Protein AF-A0A958AI02-F1 (afdb_monomer_lite)

Structure (mmCIF, N/CA/C/O backbone):
data_AF-A0A958AI02-F1
#
_entry.id   AF-A0A958AI02-F1
#
loop_
_atom_site.group_PDB
_atom_site.id
_atom_site.type_symbol
_atom_site.label_atom_id
_atom_site.label_alt_id
_atom_site.label_comp_id
_atom_site.label_asym_id
_atom_site.label_entity_id
_atom_site.label_seq_id
_atom_site.pdbx_PDB_ins_code
_atom_site.Cartn_x
_atom_site.Cartn_y
_atom_site.Cartn_z
_atom_site.occupancy
_atom_site.B_iso_or_equiv
_atom_site.auth_seq_id
_atom_site.auth_comp_id
_atom_site.auth_asym_id
_atom_site.auth_atom_id
_atom_site.pdbx_PDB_model_num
ATOM 1 N N . ASP A 1 1 ? -0.762 -1.402 -38.891 1.00 52.38 1 ASP A N 1
ATOM 2 C CA . ASP A 1 1 ? -0.992 0.028 -39.185 1.00 52.38 1 ASP A CA 1
ATOM 3 C C . ASP A 1 1 ? -0.009 0.889 -38.413 1.00 52.38 1 ASP A C 1
ATOM 5 O O . ASP A 1 1 ? 0.068 0.770 -37.198 1.00 52.38 1 ASP A O 1
ATOM 9 N N . ARG A 1 2 ? 0.838 1.659 -39.109 1.00 83.00 2 ARG A N 1
ATOM 10 C CA . ARG A 1 2 ? 1.845 2.530 -38.473 1.00 83.00 2 ARG A CA 1
ATOM 11 C C . ARG A 1 2 ? 1.239 3.921 -38.272 1.00 83.00 2 ARG A C 1
ATOM 13 O O . ARG A 1 2 ? 0.505 4.391 -39.136 1.00 83.00 2 ARG A O 1
ATOM 20 N N . LEU A 1 3 ? 1.550 4.551 -37.141 1.00 92.81 3 LEU A N 1
ATOM 21 C CA . LEU A 1 3 ? 1.139 5.922 -36.827 1.00 92.81 3 LEU A CA 1
ATOM 22 C C . LEU A 1 3 ? 1.652 6.920 -37.892 1.00 92.81 3 LEU A C 1
ATOM 24 O O . LEU A 1 3 ? 2.698 6.660 -38.497 1.00 92.81 3 LEU A O 1
ATOM 28 N N . PRO A 1 4 ? 0.962 8.059 -38.113 1.00 96.38 4 PRO A N 1
ATOM 29 C CA . PRO A 1 4 ? 1.444 9.129 -38.988 1.00 96.38 4 PRO A CA 1
ATOM 30 C C . PRO A 1 4 ? 2.848 9.617 -38.601 1.00 96.38 4 PRO A C 1
ATOM 32 O O . PRO A 1 4 ? 3.177 9.716 -37.418 1.00 96.38 4 PRO A O 1
ATOM 35 N N . ALA A 1 5 ? 3.682 9.936 -39.594 1.00 94.81 5 ALA A N 1
ATOM 36 C CA . ALA A 1 5 ? 5.078 10.317 -39.364 1.00 94.81 5 ALA A CA 1
ATOM 37 C C . ALA A 1 5 ? 5.225 11.610 -38.541 1.00 94.81 5 ALA A C 1
ATOM 39 O O . ALA A 1 5 ? 6.133 11.720 -37.720 1.00 94.81 5 ALA A O 1
ATOM 40 N N . ASP A 1 6 ? 4.317 12.570 -38.721 1.00 96.62 6 ASP A N 1
ATOM 41 C CA . ASP A 1 6 ? 4.270 13.809 -37.944 1.00 96.62 6 ASP A CA 1
ATOM 42 C C . ASP A 1 6 ? 3.909 13.551 -36.473 1.00 96.62 6 ASP A C 1
ATOM 44 O O . ASP A 1 6 ? 4.479 14.175 -35.577 1.00 96.62 6 ASP A O 1
ATOM 48 N N . LEU A 1 7 ? 3.010 12.596 -36.208 1.00 96.50 7 LEU A N 1
ATOM 49 C CA . LEU A 1 7 ? 2.680 12.180 -34.848 1.00 96.50 7 LEU A CA 1
ATOM 50 C C . LEU A 1 7 ? 3.882 11.512 -34.175 1.00 96.50 7 LEU A C 1
ATOM 52 O O . LEU A 1 7 ? 4.198 11.858 -33.040 1.00 96.50 7 LEU A O 1
ATOM 56 N N . ILE A 1 8 ? 4.582 10.620 -34.883 1.00 94.44 8 ILE A N 1
ATOM 57 C CA . ILE A 1 8 ? 5.814 9.989 -34.384 1.00 94.44 8 ILE A CA 1
ATOM 58 C C . ILE A 1 8 ? 6.848 11.062 -34.023 1.00 94.44 8 ILE A C 1
ATOM 60 O O . ILE A 1 8 ? 7.357 11.057 -32.908 1.00 94.44 8 ILE A O 1
ATOM 64 N N . ALA A 1 9 ? 7.089 12.033 -34.908 1.00 95.12 9 ALA A N 1
ATOM 65 C CA . ALA A 1 9 ? 8.036 13.116 -34.645 1.00 95.12 9 ALA A CA 1
ATOM 66 C C . ALA A 1 9 ? 7.653 13.957 -33.412 1.00 95.12 9 ALA A C 1
ATOM 68 O O . ALA A 1 9 ? 8.517 14.360 -32.635 1.00 95.12 9 ALA A O 1
ATOM 69 N N . ARG A 1 10 ? 6.354 14.208 -33.197 1.00 97.44 10 ARG A N 1
ATOM 70 C CA . ARG A 1 10 ? 5.861 14.916 -32.003 1.00 97.44 10 ARG A CA 1
ATOM 71 C C . ARG A 1 10 ? 6.023 14.093 -30.727 1.00 97.44 10 ARG A C 1
ATOM 73 O O . ARG A 1 10 ? 6.353 14.669 -29.694 1.00 97.44 10 ARG A O 1
ATOM 80 N N . MET A 1 11 ? 5.787 12.782 -30.791 1.00 95.94 11 MET A N 1
ATOM 81 C CA . MET A 1 11 ? 6.011 11.869 -29.666 1.00 95.94 11 MET A CA 1
ATOM 82 C C . MET A 1 11 ? 7.495 11.810 -29.302 1.00 95.94 11 MET A C 1
ATOM 84 O O . MET A 1 11 ? 7.831 11.983 -28.134 1.00 95.94 11 MET A O 1
ATOM 88 N N . ASP A 1 12 ? 8.374 11.651 -30.295 1.00 95.50 12 ASP A N 1
ATOM 89 C CA . ASP A 1 12 ? 9.820 11.615 -30.072 1.00 95.50 12 ASP A CA 1
ATOM 90 C C . ASP A 1 12 ? 10.304 12.937 -29.445 1.00 95.50 12 ASP A C 1
ATOM 92 O O . ASP A 1 12 ? 10.965 12.930 -28.406 1.00 95.50 12 ASP A O 1
ATOM 96 N N . ARG A 1 13 ? 9.849 14.087 -29.972 1.00 96.38 13 ARG A N 1
ATOM 97 C CA . ARG A 1 13 ? 10.176 15.405 -29.403 1.00 96.38 13 ARG A CA 1
ATOM 98 C C . ARG A 1 13 ? 9.675 15.586 -27.968 1.00 96.38 13 ARG A C 1
ATOM 100 O O . ARG A 1 13 ? 10.335 16.257 -27.179 1.00 96.38 13 ARG A O 1
ATOM 107 N N . ALA A 1 14 ? 8.508 15.040 -27.626 1.00 97.31 14 ALA A N 1
ATOM 108 C CA . ALA A 1 14 ? 7.991 15.109 -26.260 1.00 97.31 14 ALA A CA 1
ATOM 109 C C . ALA A 1 14 ? 8.880 14.331 -25.277 1.00 97.31 14 ALA A C 1
ATOM 111 O O . ALA A 1 14 ? 9.082 14.788 -24.155 1.00 97.31 14 ALA A O 1
ATOM 112 N N . ILE A 1 15 ? 9.443 13.200 -25.710 1.00 96.00 15 ILE A N 1
ATOM 113 C CA . ILE A 1 15 ? 10.374 12.402 -24.905 1.00 96.00 15 ILE A CA 1
ATOM 114 C C . ILE A 1 15 ? 11.696 13.145 -24.706 1.00 96.00 15 ILE A C 1
ATOM 116 O O . ILE A 1 15 ? 12.166 13.226 -23.573 1.00 96.00 15 ILE A O 1
ATOM 120 N N . ASP A 1 16 ? 12.249 13.748 -25.763 1.00 95.19 16 ASP A N 1
ATOM 121 C CA . ASP A 1 16 ? 13.461 14.571 -25.648 1.00 95.19 16 ASP A CA 1
ATOM 122 C C . ASP A 1 16 ? 13.267 15.692 -24.625 1.00 95.19 16 ASP A C 1
ATOM 124 O O . ASP A 1 16 ? 14.069 15.852 -23.710 1.00 95.19 16 ASP A O 1
ATOM 128 N N . LEU A 1 17 ? 12.156 16.429 -24.734 1.00 95.94 17 LEU A N 1
ATOM 129 C CA . LEU A 1 17 ? 11.822 17.509 -23.806 1.00 95.94 17 LEU A CA 1
ATOM 130 C C . LEU A 1 17 ? 11.644 17.015 -22.366 1.00 95.94 17 LEU A C 1
ATOM 132 O O . LEU A 1 17 ? 12.019 17.728 -21.438 1.00 95.94 17 LEU A O 1
ATOM 136 N N . ALA A 1 18 ? 11.076 15.823 -22.170 1.00 94.88 18 ALA A N 1
ATOM 137 C CA . ALA A 1 18 ? 10.907 15.241 -20.843 1.00 94.88 18 ALA A CA 1
ATOM 138 C C . ALA A 1 18 ? 12.255 14.899 -20.190 1.00 94.88 18 ALA A C 1
ATOM 140 O O . ALA A 1 18 ? 12.422 15.133 -18.998 1.00 94.88 18 ALA A O 1
ATOM 141 N N . ILE A 1 19 ? 13.216 14.378 -20.959 1.00 94.31 19 ILE A N 1
ATOM 142 C CA . ILE A 1 19 ? 14.552 14.038 -20.451 1.00 94.31 19 ILE A CA 1
ATOM 143 C C . ILE A 1 19 ? 15.389 15.303 -20.236 1.00 94.31 19 ILE A C 1
ATOM 145 O O . ILE A 1 19 ? 15.971 15.475 -19.171 1.00 94.31 19 ILE A O 1
ATOM 149 N N . GLU A 1 20 ? 15.434 16.205 -21.220 1.00 93.62 20 GLU A N 1
ATOM 150 C CA . GLU A 1 20 ? 16.223 17.444 -21.151 1.00 93.62 20 GLU A CA 1
ATOM 151 C C . GLU A 1 20 ? 15.691 18.425 -20.099 1.00 93.62 20 GLU A C 1
ATOM 153 O O . GLU A 1 20 ? 16.460 19.174 -19.499 1.00 93.62 20 GLU A O 1
ATOM 158 N N . GLY A 1 21 ? 14.373 18.441 -19.890 1.00 93.31 21 GLY A N 1
ATOM 159 C CA . GLY A 1 21 ? 13.709 19.329 -18.942 1.00 93.31 21 GLY A CA 1
ATOM 160 C C . GLY A 1 21 ? 13.731 18.842 -17.493 1.00 93.31 21 GLY A C 1
ATOM 161 O O . GLY A 1 21 ? 13.384 19.620 -16.605 1.00 93.31 21 GLY A O 1
ATOM 162 N N . GLU A 1 22 ? 14.111 17.588 -17.236 1.00 92.06 22 GLU A N 1
ATOM 163 C CA . GLU A 1 22 ? 14.152 17.012 -15.891 1.00 92.06 22 GLU A CA 1
ATOM 164 C C . GLU A 1 22 ? 15.401 17.501 -15.134 1.00 92.06 22 GLU A C 1
ATOM 166 O O . GLU A 1 22 ? 16.526 17.165 -15.514 1.00 92.06 22 GLU A O 1
ATOM 171 N N . PRO A 1 23 ? 15.252 18.258 -14.030 1.00 91.00 23 PRO A N 1
ATOM 172 C CA . PRO A 1 23 ? 16.400 18.677 -13.237 1.00 91.00 23 PRO A CA 1
ATOM 173 C C . PRO A 1 23 ? 17.093 17.465 -12.592 1.00 91.00 23 PRO A C 1
ATOM 175 O O . PRO A 1 23 ? 16.403 16.558 -12.113 1.00 91.00 23 PRO A O 1
ATOM 178 N N . PRO A 1 24 ? 18.436 17.453 -12.491 1.00 81.94 24 PRO A N 1
ATOM 179 C CA . PRO A 1 24 ? 19.178 16.296 -11.984 1.00 81.94 24 PRO A CA 1
ATOM 180 C C . PRO A 1 24 ? 18.764 15.895 -10.559 1.00 81.94 24 PRO A C 1
ATOM 182 O O . PRO A 1 24 ? 18.653 14.704 -10.272 1.00 81.94 24 PRO A O 1
ATOM 185 N N . ASP A 1 25 ? 18.444 16.875 -9.709 1.00 86.25 25 ASP A N 1
ATOM 186 C CA . ASP A 1 25 ? 18.200 16.668 -8.276 1.00 86.25 25 ASP A CA 1
ATOM 187 C C . ASP A 1 25 ? 16.714 16.532 -7.896 1.00 86.25 25 ASP A C 1
ATOM 189 O O . ASP A 1 25 ? 16.389 16.338 -6.725 1.00 86.25 25 ASP A O 1
ATOM 193 N N . ARG A 1 26 ? 15.776 16.638 -8.854 1.00 91.00 26 ARG A N 1
ATOM 194 C CA . ARG A 1 26 ? 14.331 16.592 -8.541 1.00 91.00 26 ARG A CA 1
ATOM 195 C C . ARG A 1 26 ? 13.866 15.185 -8.153 1.00 91.00 26 ARG A C 1
ATOM 197 O O . ARG A 1 26 ? 12.987 15.034 -7.304 1.00 91.00 26 ARG A O 1
ATOM 204 N N . CYS A 1 27 ? 14.422 14.159 -8.794 1.00 93.19 27 CYS A N 1
ATOM 205 C CA . CYS A 1 27 ? 14.039 12.765 -8.591 1.00 93.19 27 CYS A CA 1
ATOM 206 C C . CYS A 1 27 ? 15.176 11.991 -7.919 1.00 93.19 27 CYS A C 1
ATOM 208 O O . CYS A 1 27 ? 16.163 11.638 -8.564 1.00 93.19 27 CYS A O 1
ATOM 210 N N . ALA A 1 28 ? 15.020 11.712 -6.625 1.00 93.00 28 ALA A N 1
ATOM 211 C CA . ALA A 1 28 ? 15.947 10.866 -5.886 1.00 93.00 28 ALA A CA 1
ATOM 212 C C . ALA A 1 28 ? 15.716 9.369 -6.194 1.00 93.00 28 ALA A C 1
ATOM 214 O O . ALA A 1 28 ? 14.575 8.970 -6.436 1.00 93.00 28 ALA A O 1
ATOM 215 N N . PRO A 1 29 ? 16.747 8.506 -6.112 1.00 93.69 29 PRO A N 1
ATOM 216 C CA . PRO A 1 29 ? 16.604 7.068 -6.382 1.00 93.69 29 PRO A CA 1
ATOM 217 C C . PRO A 1 29 ? 15.588 6.344 -5.486 1.00 93.69 29 PRO A C 1
ATOM 219 O O . PRO A 1 29 ? 14.973 5.370 -5.906 1.00 93.69 29 PRO A O 1
ATOM 222 N N . HIS A 1 30 ? 15.358 6.843 -4.269 1.00 90.62 30 HIS A N 1
ATOM 223 C CA . HIS A 1 30 ? 14.372 6.283 -3.344 1.00 90.62 30 HIS A CA 1
ATOM 224 C C . HIS A 1 30 ? 12.917 6.646 -3.685 1.00 90.62 30 HIS A C 1
ATOM 226 O O . HIS A 1 30 ? 11.988 6.122 -3.070 1.00 90.62 30 HIS A O 1
ATOM 232 N N . TYR A 1 31 ? 12.680 7.498 -4.689 1.00 90.56 31 TYR A N 1
ATOM 233 C CA . TYR A 1 31 ? 11.341 7.967 -5.066 1.00 90.56 31 TYR A CA 1
ATOM 234 C C . TYR A 1 31 ? 10.502 6.911 -5.818 1.00 90.56 31 TYR A C 1
ATOM 236 O O . TYR A 1 31 ? 9.543 7.248 -6.512 1.00 90.56 31 TYR A O 1
ATOM 244 N N . THR A 1 32 ? 10.853 5.629 -5.665 1.00 91.38 32 THR A N 1
ATOM 245 C CA . THR A 1 32 ? 10.056 4.458 -6.051 1.00 91.38 32 THR A CA 1
ATOM 246 C C . THR A 1 32 ? 9.561 4.563 -7.501 1.00 91.38 32 THR A C 1
ATOM 248 O O . THR A 1 32 ? 10.375 4.478 -8.419 1.00 91.38 32 THR A O 1
ATOM 251 N N . ASN A 1 33 ? 8.269 4.809 -7.740 1.00 92.50 33 ASN A N 1
ATOM 252 C CA . ASN A 1 33 ? 7.655 4.721 -9.063 1.00 92.50 33 ASN A CA 1
ATOM 253 C C . ASN A 1 33 ? 8.271 5.698 -10.085 1.00 92.50 33 ASN A C 1
ATOM 255 O O . ASN A 1 33 ? 8.570 5.304 -11.214 1.00 92.50 33 ASN A O 1
ATOM 259 N N . ILE A 1 34 ? 8.538 6.949 -9.687 1.00 93.56 34 ILE A N 1
ATOM 260 C CA . ILE A 1 34 ? 9.107 7.973 -10.578 1.00 93.56 34 ILE A CA 1
ATOM 261 C C . ILE A 1 34 ? 10.546 7.602 -10.936 1.00 93.56 34 ILE A C 1
ATOM 263 O O . ILE A 1 34 ? 10.957 7.751 -12.087 1.00 93.56 34 ILE A O 1
ATOM 267 N N . ALA A 1 35 ? 11.297 7.078 -9.964 1.00 95.75 35 ALA A N 1
ATOM 268 C CA . ALA A 1 35 ? 12.679 6.675 -10.171 1.00 95.75 35 ALA A CA 1
ATOM 269 C C . ALA A 1 35 ? 12.779 5.491 -11.149 1.00 95.75 35 ALA A C 1
ATOM 271 O O . ALA A 1 35 ? 13.582 5.524 -12.085 1.00 95.75 35 ALA A O 1
ATOM 272 N N . LEU A 1 36 ? 11.906 4.490 -10.987 1.00 96.94 36 LEU A N 1
ATOM 273 C CA . LEU A 1 36 ? 11.818 3.348 -11.897 1.00 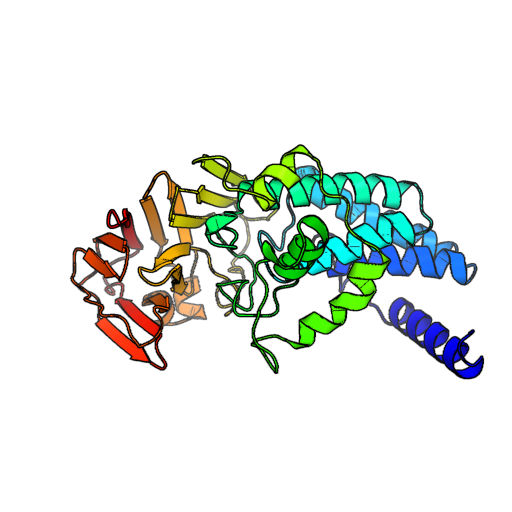96.94 36 LEU A CA 1
ATOM 274 C C . LEU A 1 36 ? 11.440 3.797 -13.319 1.00 96.94 36 LEU A C 1
ATOM 276 O O . LEU A 1 36 ? 12.110 3.426 -14.283 1.00 96.94 36 LEU A O 1
ATOM 280 N N . MET A 1 37 ? 10.421 4.649 -13.467 1.00 95.75 37 MET A N 1
ATOM 281 C CA . MET A 1 37 ? 10.011 5.164 -14.780 1.00 95.75 37 MET A CA 1
ATOM 282 C C . MET A 1 37 ? 11.109 6.001 -15.453 1.00 95.75 37 MET A C 1
ATOM 284 O O . MET A 1 37 ? 11.327 5.862 -16.657 1.00 95.75 37 MET A O 1
ATOM 288 N N . LYS A 1 38 ? 11.844 6.823 -14.689 1.00 95.69 38 LYS A N 1
ATOM 289 C CA . LYS A 1 38 ? 12.966 7.627 -15.198 1.00 95.69 38 LYS A CA 1
ATOM 290 C C . LYS A 1 38 ? 14.070 6.750 -15.788 1.00 95.69 38 LYS A C 1
ATOM 292 O O . LYS A 1 38 ? 14.482 6.988 -16.921 1.00 95.69 38 LYS A O 1
ATOM 297 N N . ALA A 1 39 ? 14.521 5.727 -15.061 1.00 96.62 39 ALA A N 1
ATOM 298 C CA . ALA A 1 39 ? 15.573 4.830 -15.547 1.00 96.62 39 ALA A CA 1
ATOM 299 C C . ALA A 1 39 ? 15.159 4.105 -16.842 1.00 96.62 39 ALA A C 1
ATOM 301 O O . ALA A 1 39 ? 15.945 4.027 -17.789 1.00 96.62 39 ALA A O 1
ATOM 302 N N . ALA A 1 40 ? 13.903 3.642 -16.913 1.00 96.12 40 ALA A N 1
ATOM 303 C CA . ALA A 1 40 ? 13.351 2.995 -18.104 1.00 96.12 40 ALA A CA 1
ATOM 304 C C . ALA A 1 40 ? 13.337 3.941 -19.314 1.00 96.12 40 ALA A C 1
ATOM 306 O O . ALA A 1 40 ? 13.779 3.574 -20.401 1.00 96.12 40 ALA A O 1
ATOM 307 N N . LEU A 1 41 ? 12.852 5.172 -19.115 1.00 95.88 41 LEU A N 1
ATOM 308 C CA . LEU A 1 41 ? 12.754 6.176 -20.171 1.00 95.88 41 LEU A CA 1
ATOM 309 C C . LEU A 1 41 ? 14.135 6.564 -20.708 1.00 95.88 41 LEU A C 1
ATOM 311 O O . LEU A 1 41 ? 14.325 6.606 -21.921 1.00 95.88 41 LEU A O 1
ATOM 315 N N . MET A 1 42 ? 15.094 6.834 -19.817 1.00 96.00 42 MET A N 1
ATOM 316 C CA . MET A 1 42 ? 16.434 7.286 -20.203 1.00 96.00 42 MET A CA 1
ATOM 317 C C . MET A 1 42 ? 17.207 6.226 -20.983 1.00 96.00 42 MET A C 1
ATOM 319 O O . MET A 1 42 ? 17.836 6.548 -21.988 1.00 96.00 42 MET A O 1
ATOM 323 N N . THR A 1 43 ? 17.136 4.963 -20.565 1.00 97.12 43 THR A N 1
ATOM 324 C CA . THR A 1 43 ? 17.825 3.872 -21.265 1.00 97.12 43 THR A CA 1
ATOM 325 C C . THR A 1 43 ? 17.174 3.557 -22.611 1.00 97.12 43 THR A C 1
ATOM 327 O O . THR A 1 43 ? 17.873 3.505 -23.626 1.00 97.12 43 THR A O 1
ATOM 330 N N . TRP A 1 44 ? 15.840 3.492 -22.677 1.00 96.62 44 TRP A N 1
ATOM 331 C CA . TRP A 1 44 ? 15.120 3.340 -23.945 1.00 96.62 44 TRP A CA 1
ATOM 332 C C . TRP A 1 44 ? 15.424 4.484 -24.928 1.00 96.62 44 TRP A C 1
ATOM 334 O O . TRP A 1 44 ? 15.762 4.235 -26.088 1.00 96.62 44 TRP A O 1
ATOM 344 N N . ALA A 1 45 ? 15.348 5.740 -24.474 1.00 96.25 45 ALA A N 1
ATOM 345 C CA . ALA A 1 45 ? 15.593 6.914 -25.313 1.00 96.25 45 ALA A CA 1
ATOM 346 C C . ALA A 1 45 ? 17.067 7.021 -25.717 1.00 96.25 45 ALA A C 1
ATOM 348 O O . ALA A 1 45 ? 17.371 7.288 -26.879 1.00 96.25 45 ALA A O 1
ATOM 349 N N . GLY A 1 46 ? 17.980 6.739 -24.783 1.00 96.50 46 GLY A N 1
ATOM 350 C CA . GLY A 1 46 ? 19.417 6.683 -25.027 1.00 96.50 46 GLY A CA 1
ATOM 351 C C . GLY A 1 46 ? 19.766 5.723 -26.159 1.00 96.50 46 GLY A C 1
ATOM 352 O O . GLY A 1 46 ? 20.519 6.072 -27.067 1.00 96.50 46 GLY A O 1
ATOM 353 N N . LYS A 1 47 ? 19.141 4.540 -26.171 1.00 95.62 47 LYS A N 1
ATOM 354 C CA . LYS A 1 47 ? 19.311 3.577 -27.260 1.00 95.62 47 LYS A CA 1
ATOM 355 C C . LYS A 1 47 ? 18.627 4.018 -28.554 1.00 95.62 47 LYS A C 1
ATOM 357 O O . LYS A 1 47 ? 19.217 3.881 -29.624 1.00 95.62 47 LYS A O 1
ATOM 362 N N . ARG A 1 48 ? 17.389 4.517 -28.476 1.00 94.81 48 ARG A N 1
ATOM 363 C CA . ARG A 1 48 ? 16.576 4.904 -29.643 1.00 94.81 48 ARG A CA 1
ATOM 364 C C . ARG A 1 48 ? 17.175 6.069 -30.428 1.00 94.81 48 ARG A C 1
ATOM 366 O O . ARG A 1 48 ? 17.100 6.056 -31.655 1.00 94.81 48 ARG A O 1
ATOM 373 N N . TYR A 1 49 ? 17.725 7.060 -29.733 1.00 95.25 49 TYR A N 1
ATOM 374 C CA . TYR A 1 49 ? 18.215 8.308 -30.325 1.00 95.25 49 TYR A CA 1
ATOM 375 C C . TYR A 1 49 ? 19.740 8.377 -30.441 1.00 95.25 49 TYR A C 1
ATOM 377 O O . TYR A 1 49 ? 20.270 9.445 -30.733 1.00 95.25 49 TYR A O 1
ATOM 385 N N . ASP A 1 50 ? 20.440 7.260 -30.216 1.00 96.19 50 ASP A N 1
ATOM 386 C CA . ASP A 1 50 ? 21.907 7.183 -30.254 1.00 96.19 50 ASP A CA 1
ATOM 387 C C . ASP A 1 50 ? 22.578 8.192 -29.295 1.00 96.19 50 ASP A C 1
ATOM 389 O O . ASP A 1 50 ? 23.508 8.922 -29.638 1.00 96.19 50 ASP A O 1
ATOM 393 N N . ARG A 1 51 ? 22.057 8.253 -28.061 1.00 97.38 51 ARG A N 1
ATOM 394 C CA . ARG A 1 51 ? 22.516 9.114 -26.961 1.00 97.38 51 ARG A CA 1
ATOM 395 C C . ARG A 1 51 ? 23.173 8.268 -25.865 1.00 97.38 51 ARG A C 1
ATOM 397 O O . ARG A 1 51 ? 22.514 7.914 -24.882 1.00 97.38 51 ARG A O 1
ATOM 404 N N . PRO A 1 52 ? 24.465 7.909 -26.014 1.00 97.44 52 PRO A N 1
ATOM 405 C CA . PRO A 1 52 ? 25.153 7.036 -25.060 1.00 97.44 52 PRO A CA 1
ATOM 406 C C . PRO A 1 52 ? 25.267 7.655 -23.660 1.00 97.44 52 PRO A C 1
ATOM 408 O O . PRO A 1 52 ? 25.310 6.926 -22.673 1.00 97.44 52 PRO A O 1
ATOM 411 N N . ASP A 1 53 ? 25.270 8.986 -23.562 1.00 96.94 53 ASP A N 1
ATOM 412 C CA . ASP A 1 53 ? 25.232 9.724 -22.301 1.00 96.94 53 ASP A CA 1
ATOM 413 C C . ASP A 1 53 ? 23.918 9.496 -21.536 1.00 96.94 53 ASP A C 1
ATOM 415 O O . ASP A 1 53 ? 23.946 9.226 -20.336 1.00 96.94 53 ASP A O 1
ATOM 419 N N . TRP A 1 54 ? 22.774 9.524 -22.229 1.00 96.62 54 TRP A N 1
ATOM 420 C CA . TRP A 1 54 ? 21.465 9.243 -21.625 1.00 96.62 54 TRP A CA 1
ATOM 421 C C . TRP A 1 54 ? 21.336 7.787 -21.194 1.00 96.62 54 TRP A C 1
ATOM 423 O O . TRP A 1 54 ? 20.815 7.510 -20.114 1.00 96.62 54 TRP A O 1
ATOM 433 N N . PHE A 1 55 ? 21.840 6.865 -22.016 1.00 97.62 55 PHE A N 1
ATOM 434 C CA . PHE A 1 55 ? 21.832 5.443 -21.692 1.00 97.62 55 PHE A CA 1
ATOM 435 C C . PHE A 1 55 ? 22.640 5.158 -20.418 1.00 97.62 55 PHE A C 1
ATOM 437 O O . PHE A 1 55 ? 22.110 4.574 -19.475 1.00 97.62 55 PHE A O 1
ATOM 444 N N . ALA A 1 56 ? 23.888 5.635 -20.357 1.00 97.50 56 ALA A N 1
ATOM 445 C CA . ALA A 1 56 ? 24.765 5.428 -19.206 1.00 97.50 56 ALA A CA 1
ATOM 446 C C . ALA A 1 56 ? 24.203 6.056 -17.920 1.00 97.50 56 ALA A C 1
ATOM 448 O O . ALA A 1 56 ? 24.275 5.454 -16.848 1.00 97.50 56 ALA A O 1
ATOM 449 N N . GLU A 1 57 ? 23.607 7.247 -18.015 1.00 95.94 57 GLU A N 1
ATOM 450 C CA . GLU A 1 57 ? 22.954 7.888 -16.873 1.00 95.94 57 GLU A CA 1
ATOM 451 C C . GLU A 1 57 ? 21.712 7.112 -16.411 1.00 95.94 57 GLU A C 1
ATOM 453 O O . GLU A 1 57 ? 21.506 6.949 -15.208 1.00 95.94 57 GLU A O 1
ATOM 458 N N . GLY A 1 58 ? 20.919 6.575 -17.342 1.00 96.25 58 GLY A N 1
ATOM 459 C CA . GLY A 1 58 ? 19.777 5.717 -17.028 1.00 96.25 58 GLY A CA 1
ATOM 460 C C . GLY A 1 58 ? 20.178 4.438 -16.287 1.00 96.25 58 GLY A C 1
ATOM 461 O O . GLY A 1 58 ? 19.554 4.102 -15.280 1.00 96.25 58 GLY A O 1
ATOM 462 N N . GLU A 1 59 ? 21.247 3.760 -16.720 1.00 97.75 59 GLU A N 1
ATOM 463 C CA . GLU A 1 59 ? 21.781 2.577 -16.025 1.00 97.75 59 GLU A CA 1
ATOM 464 C C . GLU A 1 59 ? 22.318 2.923 -14.636 1.00 97.75 59 GLU A C 1
ATOM 466 O O . GLU A 1 59 ? 21.999 2.246 -13.657 1.00 97.75 59 GLU A O 1
ATOM 471 N N . ARG A 1 60 ? 23.091 4.010 -14.526 1.00 97.62 60 ARG A N 1
ATOM 472 C CA . ARG A 1 60 ? 23.629 4.484 -13.246 1.00 97.62 60 ARG A CA 1
ATOM 473 C C . ARG A 1 60 ? 22.508 4.828 -12.265 1.00 97.62 60 ARG A C 1
ATOM 475 O O . ARG A 1 60 ? 22.582 4.477 -11.088 1.00 97.62 60 ARG A O 1
ATOM 482 N N . PHE A 1 61 ? 21.474 5.520 -12.737 1.00 97.00 61 PHE A N 1
ATOM 483 C CA . PHE A 1 61 ? 20.341 5.917 -11.910 1.00 97.00 61 PHE A CA 1
ATOM 484 C C . PHE A 1 61 ? 19.476 4.715 -11.508 1.00 97.00 61 PHE A C 1
ATOM 486 O O . PHE A 1 61 ? 19.089 4.599 -10.346 1.00 97.00 61 PHE A O 1
ATOM 493 N N . GLY A 1 62 ? 19.218 3.786 -12.433 1.00 97.38 62 GLY A N 1
ATOM 494 C CA . GLY A 1 62 ? 18.489 2.558 -12.127 1.00 97.38 62 GLY A CA 1
ATOM 495 C C . GLY A 1 62 ? 19.243 1.637 -11.163 1.00 97.38 62 GLY A C 1
ATOM 496 O O . GLY A 1 62 ? 18.619 1.099 -10.251 1.00 97.38 62 GLY A O 1
ATOM 497 N N . GLN A 1 63 ? 20.576 1.549 -11.261 1.00 98.00 63 GLN A N 1
ATOM 498 C CA . GLN A 1 63 ? 21.401 0.868 -10.256 1.00 98.00 63 GLN A CA 1
ATOM 499 C C . GLN A 1 63 ? 21.200 1.478 -8.866 1.00 98.00 63 GLN A C 1
ATOM 501 O O . GLN A 1 63 ? 20.963 0.750 -7.910 1.00 98.00 63 GLN A O 1
ATOM 506 N N . ALA A 1 64 ? 21.226 2.809 -8.751 1.00 97.00 64 ALA A N 1
ATOM 507 C CA . ALA A 1 64 ? 21.011 3.474 -7.469 1.00 97.00 64 ALA A CA 1
ATOM 508 C C . ALA A 1 64 ? 19.607 3.200 -6.896 1.00 97.00 64 ALA A C 1
ATOM 510 O O . ALA A 1 64 ? 19.459 3.035 -5.687 1.00 97.00 64 ALA A O 1
ATOM 511 N N . ALA A 1 65 ? 18.574 3.128 -7.745 1.00 96.50 65 ALA A N 1
ATOM 512 C CA . ALA A 1 65 ? 17.224 2.762 -7.313 1.00 96.50 65 ALA A CA 1
ATOM 513 C C . ALA A 1 65 ? 17.153 1.295 -6.847 1.00 96.50 65 ALA A C 1
ATOM 515 O O . ALA A 1 65 ? 16.539 1.001 -5.820 1.00 96.50 65 ALA A O 1
ATOM 516 N N . TYR A 1 66 ? 17.827 0.388 -7.561 1.00 97.44 66 TYR A N 1
ATOM 517 C CA . TYR A 1 66 ? 17.951 -1.012 -7.162 1.00 97.44 66 TYR A CA 1
ATOM 518 C C . TYR A 1 66 ? 18.696 -1.166 -5.832 1.00 97.44 66 TYR A C 1
ATOM 520 O O . TYR A 1 66 ? 18.247 -1.928 -4.985 1.00 97.44 66 TYR A O 1
ATOM 528 N N . ASP A 1 67 ? 19.782 -0.425 -5.605 1.00 96.25 67 ASP A N 1
ATOM 529 C CA . ASP A 1 67 ? 20.553 -0.492 -4.357 1.00 96.25 67 ASP A CA 1
ATOM 530 C C . ASP A 1 67 ? 19.716 -0.053 -3.147 1.00 96.25 67 ASP A C 1
ATOM 532 O O . ASP A 1 67 ? 19.760 -0.697 -2.095 1.00 96.25 67 ASP A O 1
ATOM 536 N N . VAL A 1 68 ? 18.899 0.999 -3.307 1.00 93.38 68 VAL A N 1
ATOM 537 C CA . VAL A 1 68 ? 17.939 1.428 -2.275 1.00 93.38 68 VAL A CA 1
ATOM 538 C C . VAL A 1 68 ? 16.942 0.311 -1.964 1.00 93.38 68 VAL A C 1
ATOM 540 O O . VAL A 1 68 ? 16.707 0.011 -0.795 1.00 93.38 68 VAL A O 1
ATOM 543 N N . PHE A 1 69 ? 16.377 -0.327 -2.992 1.00 94.69 69 PHE A N 1
ATOM 544 C CA . PHE A 1 69 ? 15.460 -1.451 -2.809 1.00 94.69 69 PHE A CA 1
ATOM 545 C C . PHE A 1 69 ? 16.154 -2.645 -2.134 1.00 94.69 69 PHE A C 1
ATOM 547 O O . PHE A 1 69 ? 15.652 -3.189 -1.152 1.00 94.69 69 PHE A O 1
ATOM 554 N N . ALA A 1 70 ? 17.326 -3.044 -2.629 1.00 94.38 70 ALA A N 1
ATOM 555 C CA . ALA A 1 70 ? 18.052 -4.235 -2.200 1.00 94.38 70 ALA A CA 1
ATOM 556 C C . ALA A 1 70 ? 18.500 -4.178 -0.732 1.00 94.38 70 ALA A C 1
ATOM 558 O O . ALA A 1 70 ? 18.671 -5.226 -0.111 1.00 94.38 70 ALA A O 1
ATOM 559 N N . ALA A 1 71 ? 18.641 -2.980 -0.156 1.00 90.12 71 ALA A N 1
ATOM 560 C CA . ALA A 1 71 ? 18.973 -2.804 1.256 1.00 90.12 71 ALA A CA 1
ATOM 561 C C . ALA A 1 71 ? 17.915 -3.395 2.211 1.00 90.12 71 ALA A C 1
ATOM 563 O O . ALA A 1 71 ? 18.266 -3.874 3.290 1.00 90.12 71 ALA A O 1
ATOM 564 N N . HIS A 1 72 ? 16.635 -3.380 1.822 1.00 85.19 72 HIS A N 1
ATOM 565 C CA . HIS A 1 72 ? 15.521 -3.802 2.684 1.00 85.19 72 HIS A CA 1
ATOM 566 C C . HIS A 1 72 ? 14.529 -4.767 2.016 1.00 85.19 72 HIS A C 1
ATOM 568 O O . HIS A 1 72 ? 13.692 -5.352 2.701 1.00 85.19 72 HIS A O 1
ATOM 574 N N . GLY A 1 73 ? 14.615 -4.953 0.697 1.00 91.00 73 GLY A N 1
ATOM 575 C CA . GLY A 1 73 ? 13.671 -5.750 -0.089 1.00 91.00 73 GLY A CA 1
ATOM 576 C C . GLY A 1 73 ? 12.283 -5.116 -0.217 1.00 91.00 73 GLY A C 1
ATOM 577 O O . GLY A 1 73 ? 11.327 -5.816 -0.540 1.00 91.00 73 GLY A O 1
ATOM 578 N N . THR A 1 74 ? 12.154 -3.817 0.064 1.00 91.94 74 THR A N 1
ATOM 579 C CA . THR A 1 74 ? 10.889 -3.071 0.055 1.00 91.94 74 THR A CA 1
ATOM 580 C C . THR A 1 74 ? 11.089 -1.678 -0.548 1.00 91.94 74 THR A C 1
ATOM 582 O O . THR A 1 74 ? 12.201 -1.151 -0.589 1.00 91.94 74 THR A O 1
ATOM 585 N N . PHE A 1 75 ? 10.009 -1.073 -1.048 1.00 92.06 75 PHE A N 1
ATOM 586 C CA . PHE A 1 75 ? 10.020 0.299 -1.567 1.00 92.06 75 PHE A CA 1
ATOM 587 C C . PHE A 1 75 ? 9.680 1.325 -0.475 1.00 92.06 75 PHE A C 1
ATOM 589 O O . PHE A 1 75 ? 8.958 1.010 0.469 1.00 92.06 75 PHE A O 1
ATOM 596 N N . HIS A 1 76 ? 10.145 2.572 -0.631 1.00 88.44 76 HIS A N 1
ATOM 597 C CA . HIS A 1 76 ? 9.828 3.677 0.292 1.00 88.44 76 HIS A CA 1
ATOM 598 C C . HIS A 1 76 ? 8.335 4.030 0.293 1.00 88.44 76 HIS A C 1
ATOM 600 O O . HIS A 1 76 ? 7.754 4.281 1.350 1.00 88.44 76 HIS A O 1
ATOM 606 N N . GLU A 1 77 ? 7.707 4.060 -0.888 1.00 87.50 77 GLU A N 1
ATOM 607 C CA . GLU A 1 77 ? 6.256 4.230 -1.016 1.00 87.50 77 GLU A CA 1
ATOM 608 C C . GLU A 1 77 ? 5.566 2.888 -0.744 1.00 87.50 77 GLU A C 1
ATOM 610 O O . GLU A 1 77 ? 5.052 2.211 -1.634 1.00 87.50 77 GLU A O 1
ATOM 615 N N . TYR A 1 78 ? 5.662 2.473 0.517 1.00 92.50 78 TYR A N 1
ATOM 616 C CA . TYR A 1 78 ? 5.367 1.122 0.948 1.00 92.50 78 TYR A CA 1
ATOM 617 C C . TYR A 1 78 ? 3.866 0.823 0.989 1.00 92.50 78 TYR A C 1
ATOM 619 O O . TYR A 1 78 ? 3.063 1.633 1.467 1.00 92.50 78 TYR A O 1
ATOM 627 N N . ASN A 1 79 ? 3.535 -0.383 0.527 1.00 94.00 79 ASN A N 1
ATOM 628 C CA . ASN A 1 79 ? 2.226 -1.027 0.566 1.00 94.00 79 ASN A CA 1
ATOM 629 C C . ASN A 1 79 ? 1.096 -0.128 0.056 1.00 94.00 79 ASN A C 1
ATOM 631 O O . ASN A 1 79 ? 0.033 -0.012 0.650 1.00 94.00 79 ASN A O 1
ATOM 635 N N . SER A 1 80 ? 1.361 0.570 -1.047 1.00 93.06 80 SER A N 1
ATOM 636 C CA . SER A 1 80 ? 0.392 1.445 -1.694 1.00 93.06 80 SER A CA 1
ATOM 637 C C . SER A 1 80 ? -0.398 0.675 -2.751 1.00 93.06 80 SER A C 1
ATOM 639 O O . SER A 1 80 ? 0.191 0.317 -3.775 1.00 93.06 80 SER A O 1
ATOM 641 N N . PRO A 1 81 ? -1.723 0.486 -2.610 1.00 92.31 81 PRO A N 1
ATOM 642 C CA . PRO A 1 81 ? -2.497 -0.186 -3.651 1.00 92.31 81 PRO A CA 1
ATOM 643 C C . PRO A 1 81 ? -2.531 0.594 -4.978 1.00 92.31 81 PRO A C 1
ATOM 645 O O . PRO A 1 81 ? -2.701 0.015 -6.045 1.00 92.31 81 PRO A O 1
ATOM 648 N N . THR A 1 82 ? -2.330 1.911 -4.951 1.00 88.31 82 THR A N 1
ATOM 649 C CA . THR A 1 82 ? -2.181 2.703 -6.178 1.00 88.31 82 THR A CA 1
ATOM 650 C C . THR A 1 82 ? -0.768 2.560 -6.741 1.00 88.31 82 THR A C 1
ATOM 652 O O . THR A 1 82 ? -0.578 2.132 -7.876 1.00 88.31 82 THR A O 1
ATOM 655 N N . TYR A 1 83 ? 0.262 2.861 -5.954 1.00 92.06 83 TYR A N 1
ATOM 656 C CA . TYR A 1 83 ? 1.609 2.997 -6.505 1.00 92.06 83 TYR A CA 1
ATOM 657 C C . TYR A 1 83 ? 2.358 1.681 -6.708 1.00 92.06 83 TYR A C 1
ATOM 659 O O . TYR A 1 83 ? 3.243 1.626 -7.561 1.00 92.06 83 TYR A O 1
ATOM 667 N N . TYR A 1 84 ? 1.974 0.594 -6.034 1.00 94.81 84 TYR A N 1
ATOM 668 C CA . TYR A 1 84 ? 2.504 -0.731 -6.369 1.00 94.81 84 TYR A CA 1
ATOM 669 C C . TYR A 1 84 ? 2.133 -1.142 -7.795 1.00 94.81 84 TYR A C 1
ATOM 671 O O . TYR A 1 84 ? 2.968 -1.696 -8.504 1.00 94.81 84 TYR A O 1
ATOM 679 N N . GLY A 1 85 ? 0.936 -0.787 -8.265 1.00 92.75 85 GLY A N 1
ATOM 680 C CA . GLY A 1 85 ? 0.566 -1.002 -9.661 1.00 92.75 85 GLY A CA 1
ATOM 681 C C . GLY A 1 85 ? 1.423 -0.196 -10.644 1.00 92.75 85 GLY A C 1
ATOM 682 O O . GLY A 1 85 ? 1.871 -0.739 -11.653 1.00 92.75 85 GLY A O 1
ATOM 683 N N . VAL A 1 86 ? 1.754 1.062 -10.321 1.00 94.06 86 VAL A N 1
ATOM 684 C CA . VAL A 1 86 ? 2.704 1.859 -11.126 1.00 94.06 86 VAL A CA 1
ATOM 685 C C . VAL A 1 86 ? 4.094 1.216 -11.140 1.00 94.06 86 VAL A C 1
ATOM 687 O O . VAL A 1 86 ? 4.733 1.157 -12.191 1.00 94.06 86 VAL A O 1
ATOM 690 N N . ASN A 1 87 ? 4.554 0.689 -10.001 1.00 95.81 87 ASN A N 1
ATOM 691 C CA . ASN A 1 87 ? 5.823 -0.034 -9.925 1.00 95.81 87 ASN A CA 1
ATOM 692 C C . ASN A 1 87 ? 5.817 -1.263 -10.836 1.00 95.81 87 ASN A C 1
ATOM 694 O O . ASN A 1 87 ? 6.787 -1.460 -11.559 1.00 95.81 87 ASN A O 1
ATOM 698 N N . PHE A 1 88 ? 4.735 -2.048 -10.873 1.00 96.25 88 PHE A N 1
ATOM 699 C CA . PHE A 1 88 ? 4.634 -3.187 -11.792 1.00 96.25 88 PHE A CA 1
ATOM 700 C C . PHE A 1 88 ? 4.753 -2.765 -13.258 1.00 96.25 88 PHE A C 1
ATOM 702 O O . PHE A 1 88 ? 5.504 -3.386 -14.006 1.00 96.25 88 PHE A O 1
ATOM 709 N N . VAL A 1 89 ? 4.103 -1.668 -13.661 1.00 94.81 89 VAL A N 1
ATOM 710 C CA . VAL A 1 89 ? 4.265 -1.114 -15.017 1.00 94.81 89 VAL A CA 1
ATOM 711 C C . VAL A 1 89 ? 5.723 -0.738 -15.273 1.00 94.81 89 VAL A C 1
ATOM 713 O O . VAL A 1 89 ? 6.293 -1.136 -16.285 1.00 94.81 89 VAL A O 1
ATOM 716 N N . ALA A 1 90 ? 6.348 0.003 -14.358 1.00 95.75 90 ALA A N 1
ATOM 717 C CA . ALA A 1 90 ? 7.722 0.466 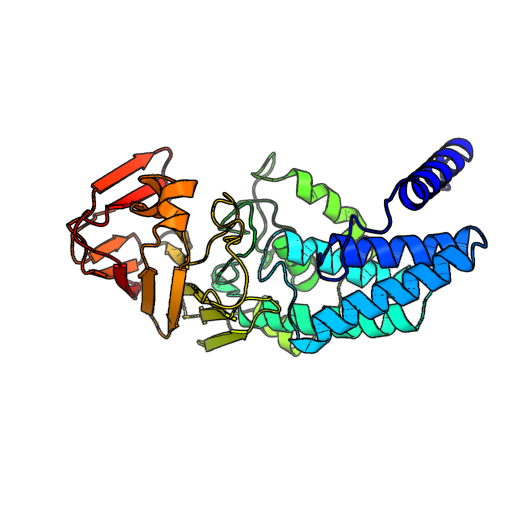-14.522 1.00 95.75 90 ALA A CA 1
ATOM 718 C C . ALA A 1 90 ? 8.732 -0.693 -14.581 1.00 95.75 90 ALA A C 1
ATOM 720 O O . ALA A 1 90 ? 9.628 -0.687 -15.421 1.00 95.75 90 ALA A O 1
ATOM 721 N N . LEU A 1 91 ? 8.567 -1.716 -13.742 1.00 97.00 91 LEU A N 1
ATOM 722 C CA . LEU A 1 91 ? 9.419 -2.906 -13.731 1.00 97.00 91 LEU A CA 1
ATOM 723 C C . LEU A 1 91 ? 9.219 -3.757 -14.988 1.00 97.00 91 LEU A C 1
ATOM 725 O O . LEU A 1 91 ? 10.192 -4.237 -15.567 1.00 97.00 91 LEU A O 1
ATOM 729 N N . ALA A 1 92 ? 7.989 -3.872 -15.485 1.00 95.19 92 ALA A N 1
ATOM 730 C CA . ALA A 1 92 ? 7.739 -4.515 -16.767 1.00 95.19 92 ALA A CA 1
ATOM 731 C C . ALA A 1 92 ? 8.375 -3.724 -17.930 1.00 95.19 92 ALA A C 1
ATOM 733 O O . ALA A 1 92 ? 8.944 -4.320 -18.845 1.00 95.19 92 ALA A O 1
ATOM 734 N N . LEU A 1 93 ? 8.389 -2.383 -17.876 1.00 95.00 93 LEU A N 1
ATOM 735 C CA . LEU A 1 93 ? 9.159 -1.567 -18.825 1.00 95.00 93 LEU A CA 1
ATOM 736 C C . LEU A 1 93 ? 10.669 -1.839 -18.728 1.00 95.00 93 LEU A C 1
ATOM 738 O O . LEU A 1 93 ? 11.332 -1.869 -19.764 1.00 95.00 93 LEU A O 1
ATOM 742 N N . TRP A 1 94 ? 11.219 -2.090 -17.533 1.00 96.75 94 TRP A N 1
ATOM 743 C CA . TRP A 1 94 ? 12.628 -2.486 -17.384 1.00 96.75 94 TRP A CA 1
ATOM 744 C C . TRP A 1 94 ? 12.920 -3.807 -18.091 1.00 96.75 94 TRP A C 1
ATOM 746 O O . TRP A 1 94 ? 13.906 -3.904 -18.816 1.00 96.75 94 TRP A O 1
ATOM 756 N N . ARG A 1 95 ? 12.044 -4.804 -17.929 1.00 94.94 95 ARG A N 1
ATOM 757 C CA . ARG A 1 95 ? 12.222 -6.128 -18.541 1.00 94.94 95 ARG A CA 1
ATOM 758 C C . ARG A 1 95 ? 12.103 -6.111 -20.063 1.00 94.94 95 ARG A C 1
ATOM 760 O O . ARG A 1 95 ? 12.856 -6.812 -20.731 1.00 94.94 95 ARG A O 1
ATOM 767 N N . HIS A 1 96 ? 11.182 -5.316 -20.607 1.00 91.12 96 HIS A N 1
ATOM 768 C CA . HIS A 1 96 ? 10.838 -5.380 -22.035 1.00 91.12 96 HIS A CA 1
ATOM 769 C C . HIS A 1 96 ? 11.426 -4.255 -22.888 1.00 91.12 96 HIS A C 1
ATOM 771 O O . HIS A 1 96 ? 11.657 -4.457 -24.079 1.00 91.12 96 HIS A O 1
ATOM 777 N N . TYR A 1 97 ? 11.648 -3.067 -22.317 1.00 89.44 97 TYR A N 1
ATOM 778 C CA . TYR A 1 97 ? 11.898 -1.849 -23.098 1.00 89.44 97 TYR A CA 1
ATOM 779 C C . TYR A 1 97 ? 13.112 -1.027 -22.663 1.00 89.44 97 TYR A C 1
ATOM 781 O O . TYR A 1 97 ? 13.570 -0.221 -23.463 1.00 89.44 97 TYR A O 1
ATOM 789 N N . ALA A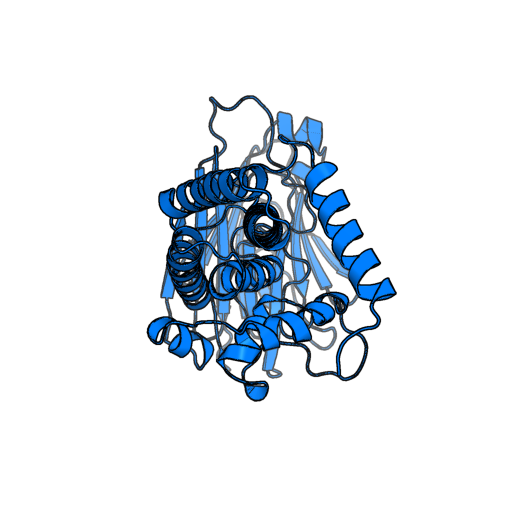 1 98 ? 13.690 -1.223 -21.474 1.00 84.19 98 ALA A N 1
ATOM 790 C CA . ALA A 1 98 ? 14.858 -0.438 -21.052 1.00 84.19 98 ALA A CA 1
ATOM 791 C C . ALA A 1 98 ? 16.108 -0.670 -21.926 1.00 84.19 98 ALA A C 1
ATOM 793 O O . ALA A 1 98 ? 17.036 0.126 -21.901 1.00 84.19 98 ALA A O 1
ATOM 794 N N . THR A 1 99 ? 16.162 -1.723 -22.750 1.00 90.31 99 THR A N 1
ATOM 795 C CA . THR A 1 99 ? 17.312 -2.031 -23.633 1.00 90.31 99 THR A CA 1
ATOM 796 C C . THR A 1 99 ? 18.666 -2.168 -22.908 1.00 90.31 99 THR A C 1
ATOM 798 O O . THR A 1 99 ? 19.715 -2.092 -23.544 1.00 90.31 99 THR A O 1
ATOM 801 N N . SER A 1 100 ? 18.634 -2.398 -21.590 1.00 96.06 100 SER A N 1
ATOM 802 C CA . SER A 1 100 ? 19.777 -2.681 -20.717 1.00 96.06 100 SER A CA 1
ATOM 803 C C . SER A 1 100 ? 19.564 -4.037 -20.049 1.00 96.06 100 SER A C 1
ATOM 805 O O . SER A 1 100 ? 18.567 -4.239 -19.349 1.00 96.06 100 SER A O 1
ATOM 807 N N . ASP A 1 101 ? 20.513 -4.955 -20.237 1.00 96.31 101 ASP A N 1
ATOM 808 C CA . ASP A 1 101 ? 20.468 -6.289 -19.625 1.00 96.31 101 ASP A CA 1
ATOM 809 C C . ASP A 1 101 ? 20.527 -6.205 -18.090 1.00 96.31 101 ASP A C 1
ATOM 811 O O . ASP A 1 101 ? 19.892 -6.997 -17.391 1.00 96.31 101 ASP A O 1
ATOM 815 N N . GLN A 1 102 ? 21.241 -5.205 -17.557 1.00 96.75 102 GLN A N 1
ATOM 816 C CA . GLN A 1 102 ? 21.325 -4.946 -16.121 1.00 96.75 102 GLN A CA 1
ATOM 817 C C . GLN A 1 102 ? 19.951 -4.576 -15.549 1.00 96.75 102 GLN A C 1
ATOM 819 O O . GLN A 1 102 ? 19.501 -5.202 -14.585 1.00 96.75 102 GLN A O 1
ATOM 824 N N . LEU A 1 103 ? 19.270 -3.594 -16.152 1.00 97.38 103 LEU A N 1
ATOM 825 C CA . LEU A 1 103 ? 17.938 -3.177 -15.706 1.00 97.38 103 LEU A CA 1
ATOM 826 C C . LEU A 1 103 ? 16.921 -4.306 -15.869 1.00 97.38 103 LEU A C 1
ATOM 828 O O . LEU A 1 103 ? 16.111 -4.519 -14.972 1.00 97.38 103 LEU A O 1
ATOM 832 N N . ALA A 1 104 ? 16.974 -5.078 -16.954 1.00 97.50 104 ALA A N 1
ATOM 833 C CA . ALA A 1 104 ? 16.067 -6.207 -17.143 1.00 97.50 104 ALA A CA 1
ATOM 834 C C . ALA A 1 104 ? 16.219 -7.266 -16.030 1.00 97.50 104 ALA A C 1
ATOM 836 O O . ALA A 1 104 ? 15.224 -7.728 -15.457 1.00 97.50 104 ALA A O 1
ATOM 837 N N . ALA A 1 105 ? 17.460 -7.608 -15.665 1.00 97.19 105 ALA A N 1
ATOM 838 C CA . ALA A 1 105 ? 17.738 -8.544 -14.577 1.00 97.19 105 ALA A CA 1
ATOM 839 C C . ALA A 1 105 ? 17.271 -8.000 -13.213 1.00 97.19 105 ALA A C 1
ATOM 841 O O . ALA A 1 105 ? 16.592 -8.701 -12.461 1.00 97.19 105 ALA A O 1
ATOM 842 N N . GLN A 1 106 ? 17.572 -6.735 -12.912 1.00 97.94 106 GLN A N 1
ATOM 843 C CA . GLN A 1 106 ? 17.148 -6.071 -11.672 1.00 97.94 106 GLN A CA 1
ATOM 844 C C . GLN A 1 106 ? 15.627 -5.934 -11.578 1.00 97.94 106 GLN A C 1
ATOM 846 O O . GLN A 1 106 ? 15.049 -6.187 -10.522 1.00 97.94 106 GLN A O 1
ATOM 851 N N . GLY A 1 107 ? 14.973 -5.592 -12.689 1.00 97.50 107 GLY A N 1
ATOM 852 C CA . GLY A 1 107 ? 13.522 -5.486 -12.794 1.00 97.50 107 GLY A CA 1
ATOM 853 C C . GLY A 1 107 ? 12.832 -6.807 -12.467 1.00 97.50 107 GLY A C 1
ATOM 854 O O . GLY A 1 107 ? 11.887 -6.824 -11.685 1.00 97.50 107 GLY A O 1
ATOM 855 N N . THR A 1 108 ? 13.370 -7.920 -12.971 1.00 97.12 108 THR A N 1
ATOM 856 C CA . THR A 1 108 ? 12.885 -9.277 -12.661 1.00 97.12 108 THR A CA 1
ATOM 857 C C . THR A 1 108 ? 12.982 -9.592 -11.165 1.00 97.12 108 THR A C 1
ATOM 859 O O . THR A 1 108 ? 12.033 -10.102 -10.568 1.00 97.12 108 THR A O 1
ATOM 862 N N . VAL A 1 109 ? 14.110 -9.256 -10.530 1.00 97.44 109 VAL A N 1
ATOM 863 C CA . VAL A 1 109 ? 14.312 -9.470 -9.087 1.00 97.44 109 VAL A CA 1
ATOM 864 C C . VAL A 1 109 ? 13.337 -8.629 -8.259 1.00 97.44 109 VAL A C 1
ATOM 866 O O . VAL A 1 109 ? 12.685 -9.157 -7.357 1.00 97.44 109 VAL A O 1
ATOM 869 N N . MET A 1 110 ? 13.213 -7.337 -8.575 1.00 97.81 110 MET A N 1
ATOM 870 C CA . MET A 1 110 ? 12.332 -6.416 -7.854 1.00 97.81 110 MET A CA 1
ATOM 871 C C . MET A 1 110 ? 10.850 -6.761 -8.037 1.00 97.81 110 MET A C 1
ATOM 873 O O . MET A 1 110 ? 10.107 -6.735 -7.060 1.00 97.81 110 MET A O 1
ATOM 877 N N . GLU A 1 111 ? 10.413 -7.126 -9.247 1.00 97.75 111 GLU A N 1
ATOM 878 C CA . GLU A 1 111 ? 9.018 -7.503 -9.517 1.00 97.75 111 GLU A CA 1
ATOM 879 C C . GLU A 1 111 ? 8.633 -8.767 -8.744 1.00 97.75 111 GLU A C 1
ATOM 881 O O . GLU A 1 111 ? 7.598 -8.797 -8.076 1.00 97.75 111 GLU A O 1
ATOM 886 N N . ALA A 1 112 ? 9.496 -9.787 -8.754 1.00 98.12 112 ALA A N 1
ATOM 887 C CA . ALA A 1 112 ? 9.255 -11.016 -8.009 1.00 98.12 112 ALA A CA 1
ATOM 888 C C . ALA A 1 112 ? 9.187 -10.774 -6.491 1.00 98.12 112 ALA A C 1
ATOM 890 O O . ALA A 1 112 ? 8.354 -11.367 -5.803 1.00 98.12 112 ALA A O 1
ATOM 891 N N . ALA A 1 113 ? 10.056 -9.915 -5.955 1.00 97.81 113 ALA A N 1
ATOM 892 C CA . ALA A 1 113 ? 10.038 -9.553 -4.542 1.00 97.81 113 ALA A CA 1
ATOM 893 C C . ALA A 1 113 ? 8.789 -8.735 -4.172 1.00 97.81 113 ALA A C 1
ATOM 895 O O . ALA A 1 113 ? 8.140 -9.047 -3.174 1.00 97.81 113 ALA A O 1
ATOM 896 N N . LEU A 1 114 ? 8.393 -7.769 -5.008 1.00 97.62 114 LEU A N 1
ATOM 897 C CA . LEU A 1 114 ? 7.173 -6.984 -4.815 1.00 97.62 114 LEU A CA 1
ATOM 898 C C . LEU A 1 114 ? 5.921 -7.869 -4.819 1.00 97.62 114 LEU A C 1
ATOM 900 O O . LEU A 1 114 ? 5.067 -7.717 -3.951 1.00 97.62 114 LEU A O 1
ATOM 904 N N . TRP A 1 115 ? 5.822 -8.835 -5.737 1.00 98.38 115 TRP A N 1
ATOM 905 C CA . TRP A 1 115 ? 4.700 -9.779 -5.755 1.00 98.38 115 TRP A CA 1
ATOM 906 C C . TRP A 1 115 ? 4.615 -10.642 -4.505 1.00 98.38 115 TRP A C 1
ATOM 908 O O . TRP A 1 115 ? 3.518 -10.875 -4.000 1.00 98.38 115 TRP A O 1
ATOM 918 N N . ARG A 1 116 ? 5.754 -11.120 -3.994 1.00 98.25 116 ARG A N 1
ATOM 919 C CA . ARG A 1 116 ? 5.788 -11.878 -2.736 1.00 98.25 116 ARG A CA 1
ATOM 920 C C . ARG A 1 116 ? 5.372 -11.022 -1.549 1.00 98.25 116 ARG A C 1
ATOM 922 O O . ARG A 1 116 ? 4.693 -11.521 -0.658 1.00 98.25 116 ARG A O 1
ATOM 929 N N . ASP A 1 117 ? 5.750 -9.748 -1.547 1.00 97.50 117 ASP A N 1
ATOM 930 C CA . ASP A 1 117 ? 5.335 -8.815 -0.506 1.00 97.50 117 ASP A CA 1
ATOM 931 C C . ASP A 1 117 ? 3.825 -8.541 -0.576 1.00 97.50 117 ASP A C 1
ATOM 933 O O . ASP A 1 117 ? 3.127 -8.728 0.416 1.00 97.50 117 ASP A O 1
ATOM 937 N N . VAL A 1 118 ? 3.283 -8.265 -1.768 1.00 98.06 118 VAL A N 1
ATOM 938 C CA . VAL A 1 118 ? 1.829 -8.173 -1.998 1.00 98.06 118 VAL A CA 1
ATOM 939 C C . VAL A 1 118 ? 1.118 -9.436 -1.508 1.00 98.06 118 VAL A C 1
ATOM 941 O O . VAL A 1 118 ? 0.182 -9.343 -0.721 1.00 98.06 118 VAL A O 1
ATOM 944 N N . ALA A 1 119 ? 1.573 -10.621 -1.920 1.00 98.25 119 ALA A N 1
ATOM 945 C CA . ALA A 1 119 ? 0.990 -11.899 -1.514 1.00 98.25 119 ALA A CA 1
ATOM 946 C C . ALA A 1 119 ? 0.999 -12.095 0.011 1.00 98.25 119 ALA A C 1
ATOM 948 O O . ALA A 1 119 ? 0.028 -12.599 0.584 1.00 98.25 119 ALA A O 1
ATOM 949 N N . ALA A 1 120 ? 2.064 -11.655 0.686 1.00 98.00 120 ALA A N 1
ATOM 950 C CA . ALA A 1 120 ? 2.158 -11.729 2.136 1.00 98.00 120 ALA A CA 1
ATOM 951 C C . ALA A 1 120 ? 1.048 -10.909 2.816 1.00 98.00 120 ALA A C 1
ATOM 953 O O . ALA A 1 120 ? 0.424 -11.425 3.741 1.00 98.00 120 ALA A O 1
ATOM 954 N N . PHE A 1 121 ? 0.732 -9.710 2.315 1.00 98.12 121 PHE A N 1
ATOM 955 C CA . PHE A 1 121 ? -0.294 -8.820 2.882 1.00 98.12 121 PHE A CA 1
ATOM 956 C C . PHE A 1 121 ? -1.711 -9.028 2.314 1.00 98.12 121 PHE A C 1
ATOM 958 O O . PHE A 1 121 ? -2.670 -8.493 2.865 1.00 98.12 121 PHE A O 1
ATOM 965 N N . TYR A 1 122 ? -1.875 -9.785 1.226 1.00 98.44 122 TYR A N 1
ATOM 966 C CA . TYR A 1 122 ? -3.144 -9.901 0.499 1.00 98.44 122 TYR A CA 1
ATOM 967 C C . TYR A 1 122 ? -4.095 -10.975 1.042 1.00 98.44 122 TYR A C 1
ATOM 969 O O . TYR A 1 122 ? -3.710 -12.126 1.248 1.00 98.44 122 TYR A O 1
ATOM 977 N N . HIS A 1 123 ? -5.378 -10.651 1.180 1.00 98.12 123 HIS A N 1
ATOM 978 C CA . HIS A 1 123 ? -6.426 -11.616 1.500 1.00 98.12 123 HIS A CA 1
ATOM 979 C C . HIS A 1 123 ? -7.373 -11.802 0.315 1.00 98.12 123 HIS A C 1
ATOM 981 O O . HIS A 1 123 ? -8.269 -10.989 0.104 1.00 98.12 123 HIS A O 1
ATOM 987 N N . ALA A 1 124 ? -7.238 -12.915 -0.413 1.00 97.50 124 ALA A N 1
ATOM 988 C CA . ALA A 1 124 ? -8.055 -13.193 -1.601 1.00 97.50 124 ALA A CA 1
ATOM 989 C C . ALA A 1 124 ? -9.569 -13.155 -1.343 1.00 97.50 124 ALA A C 1
ATOM 991 O O . ALA A 1 124 ? -10.308 -12.655 -2.179 1.00 97.50 124 ALA A O 1
ATOM 992 N N . GLY A 1 125 ? -10.030 -13.621 -0.175 1.00 95.88 125 GLY A N 1
ATOM 993 C CA . GLY A 1 125 ? -11.456 -13.578 0.178 1.00 95.88 125 GLY A CA 1
ATOM 994 C C . GLY A 1 125 ? -12.024 -12.168 0.391 1.00 95.88 125 GLY A C 1
ATOM 995 O O . GLY A 1 125 ? -13.177 -11.933 0.063 1.00 95.88 125 GLY A O 1
ATOM 996 N N . LEU A 1 126 ? -11.212 -11.227 0.889 1.00 96.88 126 LEU A N 1
ATOM 997 C CA . LEU A 1 126 ? -11.610 -9.834 1.126 1.00 96.88 126 LEU A CA 1
ATOM 998 C C . LEU A 1 126 ? -11.186 -8.923 -0.030 1.00 96.88 126 LEU A C 1
ATOM 1000 O O . LEU A 1 126 ? -11.470 -7.733 -0.014 1.00 96.88 126 LEU A O 1
ATOM 1004 N N . GLY A 1 127 ? -10.429 -9.444 -0.997 1.00 97.12 127 GLY A N 1
ATOM 1005 C CA . GLY A 1 127 ? -9.934 -8.672 -2.126 1.00 97.12 127 GLY A CA 1
ATOM 1006 C C . GLY A 1 127 ? -8.996 -7.520 -1.750 1.00 97.12 127 GLY A C 1
ATOM 1007 O O . GLY A 1 127 ? -8.816 -6.612 -2.547 1.00 97.12 127 GLY A O 1
ATOM 1008 N N . ASN A 1 128 ? -8.378 -7.514 -0.570 1.00 97.62 128 ASN A N 1
ATOM 1009 C CA . ASN A 1 128 ? -7.613 -6.358 -0.098 1.00 97.62 128 ASN A CA 1
ATOM 1010 C C . ASN A 1 128 ? -6.247 -6.748 0.472 1.00 97.62 128 ASN A C 1
ATOM 1012 O O . ASN A 1 128 ? -6.026 -7.886 0.888 1.00 97.62 128 ASN A O 1
ATOM 1016 N N . VAL A 1 129 ? -5.312 -5.797 0.453 1.00 97.56 129 VAL A N 1
ATOM 1017 C CA . VAL A 1 129 ? -4.039 -5.902 1.178 1.00 97.56 129 VAL A CA 1
ATOM 1018 C C . VAL A 1 129 ? -4.202 -5.265 2.550 1.00 97.56 129 VAL A C 1
ATOM 1020 O O . VAL A 1 129 ? -4.720 -4.155 2.640 1.00 97.56 129 VAL A O 1
ATOM 1023 N N . ALA A 1 130 ? -3.763 -5.928 3.617 1.00 96.94 130 ALA A N 1
ATOM 1024 C CA . ALA A 1 130 ? -3.691 -5.290 4.928 1.00 96.94 130 ALA A CA 1
ATOM 1025 C C . ALA A 1 130 ? -2.743 -4.087 4.850 1.00 96.94 130 ALA A C 1
ATOM 1027 O O . ALA A 1 130 ? -1.732 -4.163 4.154 1.00 96.94 130 ALA A O 1
ATOM 1028 N N . GLY A 1 131 ? -3.048 -2.988 5.542 1.00 93.69 131 GLY A N 1
ATOM 1029 C CA . GLY A 1 131 ? -2.112 -1.872 5.683 1.00 93.69 131 GLY A CA 1
ATOM 1030 C C . GLY A 1 131 ? -0.867 -2.231 6.510 1.00 93.69 131 GLY A C 1
ATOM 1031 O O . GLY A 1 131 ? -0.628 -3.397 6.825 1.00 93.69 131 GLY A O 1
ATOM 1032 N N . PRO A 1 132 ? -0.045 -1.242 6.879 1.00 95.62 132 PRO A N 1
ATOM 1033 C CA . PRO A 1 132 ? -0.271 0.194 6.726 1.00 95.62 132 PRO A CA 1
ATOM 1034 C C . PRO A 1 132 ? -0.119 0.650 5.276 1.00 95.62 132 PRO A C 1
ATOM 1036 O O . PRO A 1 132 ? 0.510 -0.037 4.474 1.00 95.62 132 PRO A O 1
ATOM 1039 N N . TYR A 1 133 ? -0.653 1.824 4.948 1.00 94.88 133 TYR A N 1
ATOM 1040 C CA . TYR A 1 133 ? -0.500 2.428 3.627 1.00 94.88 133 TYR A CA 1
ATOM 1041 C C . TYR A 1 133 ? 0.340 3.696 3.733 1.00 94.88 133 TYR A C 1
ATOM 1043 O O . TYR A 1 133 ? -0.112 4.701 4.288 1.00 94.88 133 TYR A O 1
ATOM 1051 N N . SER A 1 134 ? 1.543 3.684 3.143 1.00 89.44 134 SER A N 1
ATOM 1052 C CA . SER A 1 134 ? 2.329 4.923 3.017 1.00 89.44 134 SER A CA 1
ATOM 1053 C C . SER A 1 134 ? 1.592 5.944 2.147 1.00 89.44 134 SER A C 1
ATOM 1055 O O . SER A 1 134 ? 1.724 7.153 2.343 1.00 89.44 134 SER A O 1
ATOM 1057 N N . ARG A 1 135 ? 0.805 5.446 1.184 1.00 89.69 135 ARG A N 1
ATOM 1058 C CA . ARG A 1 135 ? -0.000 6.260 0.284 1.00 89.69 135 ARG A CA 1
ATOM 1059 C C . ARG A 1 135 ? -1.151 5.461 -0.322 1.00 89.69 135 ARG A C 1
ATOM 1061 O O . ARG A 1 135 ? -0.911 4.426 -0.932 1.00 89.69 135 ARG A O 1
ATOM 1068 N N . THR A 1 136 ? -2.383 5.940 -0.234 1.00 91.69 136 THR A N 1
ATOM 1069 C CA . THR A 1 136 ? -3.514 5.379 -0.984 1.00 91.69 136 THR A CA 1
ATOM 1070 C C . THR A 1 136 ? -4.590 6.427 -1.271 1.00 91.69 136 THR A C 1
ATOM 1072 O O . THR A 1 136 ? -4.692 7.430 -0.567 1.00 91.69 136 THR A O 1
ATOM 1075 N N . TYR A 1 137 ? -5.399 6.190 -2.303 1.00 92.00 137 TYR A N 1
ATOM 1076 C CA . TYR A 1 137 ? -6.577 7.002 -2.641 1.00 92.00 137 TYR A CA 1
ATOM 1077 C C . TYR A 1 137 ? -7.900 6.345 -2.229 1.00 92.00 137 TYR A C 1
ATOM 1079 O O . TYR A 1 137 ? -8.947 6.981 -2.312 1.00 92.00 137 TYR A O 1
ATOM 1087 N N . GLY A 1 138 ? -7.855 5.098 -1.765 1.00 93.31 138 GLY A N 1
ATOM 1088 C CA . GLY A 1 138 ? -9.012 4.363 -1.277 1.00 93.31 138 GLY A CA 1
ATOM 1089 C C . GLY A 1 138 ? -8.594 3.222 -0.356 1.00 93.31 138 GLY A C 1
ATOM 1090 O O . GLY A 1 138 ? -7.415 2.879 -0.265 1.00 93.31 138 GLY A O 1
ATOM 1091 N N . MET A 1 139 ? -9.564 2.672 0.366 1.00 94.81 139 MET A N 1
ATOM 1092 C CA . MET A 1 139 ? -9.326 1.595 1.330 1.00 94.81 139 MET A CA 1
ATOM 1093 C C . MET A 1 139 ? -9.701 0.227 0.769 1.00 94.81 139 MET A C 1
ATOM 1095 O O . MET A 1 139 ? -9.040 -0.743 1.106 1.00 94.81 139 MET A O 1
ATOM 1099 N N . ASP A 1 140 ? -10.713 0.153 -0.096 1.00 94.81 140 ASP A N 1
ATOM 1100 C CA . ASP A 1 140 ? -11.196 -1.098 -0.677 1.00 94.81 140 ASP A CA 1
ATOM 1101 C C . ASP A 1 140 ? -10.948 -1.135 -2.190 1.00 94.81 140 ASP A C 1
ATOM 1103 O O . ASP A 1 140 ? -11.626 -0.446 -2.954 1.00 94.81 140 ASP A O 1
ATOM 1107 N N . MET A 1 141 ? -9.994 -1.957 -2.634 1.00 95.62 141 MET A N 1
ATOM 1108 C CA . MET A 1 141 ? -9.653 -2.110 -4.054 1.00 95.62 141 MET A CA 1
ATOM 1109 C C . MET A 1 141 ? -10.846 -2.552 -4.920 1.00 95.62 141 MET A C 1
ATOM 1111 O O . MET A 1 141 ? -10.863 -2.263 -6.114 1.00 95.62 141 MET A O 1
ATOM 1115 N N . GLY A 1 142 ? -11.875 -3.181 -4.343 1.00 94.25 142 GLY A N 1
ATOM 1116 C CA . GLY A 1 142 ? -13.116 -3.518 -5.042 1.00 94.25 142 GLY A CA 1
ATOM 1117 C C . GLY A 1 142 ? -14.001 -2.314 -5.392 1.00 94.25 142 GLY A C 1
ATOM 1118 O O . GLY A 1 142 ? -14.914 -2.456 -6.205 1.00 94.25 142 GLY A O 1
ATOM 1119 N N . LYS A 1 143 ? -13.740 -1.129 -4.820 1.00 92.44 143 LYS A N 1
ATOM 1120 C CA . LYS A 1 143 ? -14.612 0.060 -4.914 1.00 92.44 143 LYS A CA 1
ATOM 1121 C C . LYS A 1 143 ? -13.934 1.293 -5.528 1.00 92.44 143 LYS A C 1
ATOM 1123 O O . LYS A 1 143 ? -14.600 2.299 -5.769 1.00 92.44 143 LYS A O 1
ATOM 1128 N N . TYR A 1 144 ? -12.631 1.247 -5.823 1.00 92.75 144 TYR A N 1
ATOM 1129 C CA . TYR A 1 144 ? -11.933 2.327 -6.536 1.00 92.75 144 TYR A CA 1
ATOM 1130 C C . TYR A 1 144 ? -10.893 1.797 -7.529 1.00 92.75 144 TYR A C 1
ATOM 1132 O O . TYR A 1 144 ? -10.510 0.631 -7.495 1.00 92.75 144 TYR A O 1
ATOM 1140 N N . GLY A 1 145 ? -10.430 2.668 -8.427 1.00 92.69 145 GLY A N 1
ATOM 1141 C CA . GLY A 1 145 ? -9.423 2.364 -9.443 1.00 92.69 145 GLY A CA 1
ATOM 1142 C C . GLY A 1 145 ? -8.022 2.140 -8.872 1.00 92.69 145 GLY A C 1
ATOM 1143 O O . GLY A 1 145 ? -7.122 2.920 -9.150 1.00 92.69 145 GLY A O 1
ATOM 1144 N N . ALA A 1 146 ? -7.819 1.087 -8.080 1.00 93.94 146 ALA A N 1
ATOM 1145 C CA . ALA A 1 146 ? -6.500 0.693 -7.598 1.00 93.94 146 ALA A CA 1
ATOM 1146 C C . ALA A 1 146 ? -5.713 -0.022 -8.707 1.00 93.94 146 ALA A C 1
ATOM 1148 O O . ALA A 1 146 ? -6.121 -1.080 -9.194 1.00 93.94 146 ALA A O 1
ATOM 1149 N N . LEU A 1 147 ? -4.545 0.507 -9.075 1.00 94.69 147 LEU A N 1
ATOM 1150 C CA . LEU A 1 147 ? -3.676 -0.143 -10.062 1.00 94.69 147 LEU A CA 1
ATOM 1151 C C . LEU A 1 147 ? -3.182 -1.516 -9.590 1.00 94.69 147 LEU A C 1
ATOM 1153 O O . LEU A 1 147 ? -3.040 -2.412 -10.413 1.00 94.69 147 LEU A O 1
ATOM 1157 N N . LEU A 1 148 ? -2.979 -1.723 -8.283 1.00 96.56 148 LEU A N 1
ATOM 1158 C CA . LEU A 1 148 ? -2.676 -3.048 -7.734 1.00 96.56 148 LEU A CA 1
ATOM 1159 C C . LEU A 1 148 ? -3.811 -4.042 -8.008 1.00 96.56 148 LEU A C 1
ATOM 1161 O O . LEU A 1 148 ? -3.538 -5.166 -8.418 1.00 96.56 148 LEU A O 1
ATOM 1165 N N . GLY A 1 149 ? -5.072 -3.628 -7.852 1.00 96.38 149 GLY A N 1
ATOM 1166 C CA . GLY A 1 149 ? -6.227 -4.462 -8.191 1.00 96.38 149 GLY A CA 1
ATOM 1167 C C . GLY A 1 149 ? -6.242 -4.860 -9.670 1.00 96.38 149 GLY A C 1
ATOM 1168 O O . GLY A 1 149 ? -6.537 -6.005 -10.011 1.00 96.38 149 GLY A O 1
ATOM 1169 N N . MET A 1 150 ? -5.810 -3.956 -10.552 1.00 94.94 150 MET A N 1
ATOM 1170 C CA . MET A 1 150 ? -5.630 -4.229 -11.980 1.00 94.94 150 MET A CA 1
ATOM 1171 C C . MET A 1 150 ? -4.441 -5.162 -12.275 1.00 94.94 150 MET A C 1
ATOM 1173 O O . MET A 1 150 ? -4.547 -6.047 -13.123 1.00 94.94 150 MET A O 1
ATOM 1177 N N . SER A 1 151 ? -3.321 -5.024 -11.563 1.00 96.56 151 SER A N 1
ATOM 1178 C CA . SER A 1 151 ? -2.196 -5.965 -11.651 1.00 96.56 151 SER A CA 1
ATOM 1179 C C . SER A 1 151 ? -2.603 -7.366 -11.190 1.00 96.56 151 SER A C 1
ATOM 1181 O O . SER A 1 151 ? -2.274 -8.349 -11.852 1.00 96.56 151 SER A O 1
ATOM 1183 N N . VAL A 1 152 ? -3.370 -7.468 -10.098 1.00 97.25 152 VAL A N 1
ATOM 1184 C CA . VAL A 1 152 ? -3.946 -8.737 -9.630 1.00 97.25 152 VAL A CA 1
ATOM 1185 C C . VAL A 1 152 ? -4.907 -9.296 -10.678 1.00 97.25 152 VAL A C 1
ATOM 1187 O O . VAL A 1 152 ? -4.821 -10.480 -10.993 1.00 97.25 152 VAL A O 1
ATOM 1190 N N . TRP A 1 153 ? -5.746 -8.463 -11.303 1.00 96.06 153 TRP A N 1
ATOM 1191 C CA . TRP A 1 153 ? -6.621 -8.894 -12.399 1.00 96.06 153 TRP A CA 1
ATOM 1192 C C . TRP A 1 153 ? -5.833 -9.599 -13.507 1.00 96.06 153 TRP A C 1
ATOM 1194 O O . TRP A 1 153 ? -6.187 -10.715 -13.886 1.00 96.06 153 TRP A O 1
ATOM 1204 N N . LEU A 1 154 ? -4.730 -9.029 -13.989 1.00 94.81 154 LEU A N 1
ATOM 1205 C CA . LEU A 1 154 ? -3.925 -9.699 -15.017 1.00 94.81 154 LEU A CA 1
ATOM 1206 C C . LEU A 1 154 ? -3.369 -11.058 -14.569 1.00 94.81 154 LEU A C 1
ATOM 1208 O O . LEU A 1 154 ? -3.205 -11.948 -15.402 1.00 94.81 154 LEU A O 1
ATOM 1212 N N . ALA A 1 155 ? -3.111 -11.236 -13.273 1.00 95.06 155 ALA A N 1
ATOM 1213 C CA . ALA A 1 155 ? -2.582 -12.476 -12.719 1.00 95.06 155 ALA A CA 1
ATOM 1214 C C . ALA A 1 155 ? -3.645 -13.576 -12.537 1.00 95.06 155 ALA A C 1
ATOM 1216 O O . ALA A 1 155 ? -3.362 -14.754 -12.777 1.00 95.06 155 ALA A O 1
ATOM 1217 N N . VAL A 1 156 ? -4.853 -13.219 -12.083 1.00 96.56 156 VAL A N 1
ATOM 1218 C CA . VAL A 1 156 ? -5.875 -14.198 -11.651 1.00 96.56 156 VAL A CA 1
ATOM 1219 C C . VAL A 1 156 ? -7.178 -14.172 -12.453 1.00 96.56 156 VAL A C 1
ATOM 1221 O O . VAL A 1 156 ? -8.014 -15.058 -12.287 1.00 96.56 156 VAL A O 1
ATOM 1224 N N . GLY A 1 157 ? -7.340 -13.215 -13.366 1.00 95.38 157 GLY A N 1
ATOM 1225 C CA . GLY A 1 157 ? -8.560 -13.026 -14.147 1.00 95.38 157 GLY A CA 1
ATOM 1226 C C . GLY A 1 157 ? -9.623 -12.193 -13.423 1.00 95.38 157 GLY A C 1
ATOM 1227 O O . GLY A 1 157 ? -9.529 -11.919 -12.229 1.00 95.38 157 GLY A O 1
ATOM 1228 N N . ARG A 1 158 ? -10.648 -11.761 -14.172 1.00 93.62 158 ARG A N 1
ATOM 1229 C CA . ARG A 1 158 ? -11.656 -10.785 -13.707 1.00 93.62 158 ARG A CA 1
ATOM 1230 C C . ARG A 1 158 ? -12.471 -11.276 -12.512 1.00 93.62 158 ARG A C 1
ATOM 1232 O O . ARG A 1 158 ? -12.808 -10.475 -11.650 1.00 93.62 158 ARG A O 1
ATOM 1239 N N . GLU A 1 159 ? -12.776 -12.568 -12.462 1.00 94.44 159 GLU A N 1
ATOM 1240 C CA . GLU A 1 159 ? -13.625 -13.144 -11.410 1.00 94.44 159 GLU A CA 1
ATOM 1241 C C . GLU A 1 159 ? -13.013 -12.994 -10.014 1.00 94.44 159 GLU A C 1
ATOM 1243 O O . GLU A 1 159 ? -13.730 -12.711 -9.057 1.00 94.44 159 GLU A O 1
ATOM 1248 N N . LEU A 1 160 ? -11.688 -13.129 -9.917 1.00 95.81 160 LEU A N 1
ATOM 1249 C CA . LEU A 1 160 ? -10.932 -13.065 -8.663 1.00 95.81 160 LEU A CA 1
ATOM 1250 C C . LEU A 1 160 ? -10.298 -11.687 -8.414 1.00 95.81 160 LEU A C 1
ATOM 1252 O O . LEU A 1 160 ? -9.708 -11.457 -7.363 1.00 95.81 160 LEU A O 1
ATOM 1256 N N . ALA A 1 161 ? -10.381 -10.775 -9.382 1.00 94.56 161 ALA A N 1
ATOM 1257 C CA . ALA A 1 161 ? -9.761 -9.466 -9.289 1.00 94.56 161 ALA A CA 1
ATOM 1258 C C . ALA A 1 161 ? -10.493 -8.560 -8.286 1.00 94.56 161 ALA A C 1
ATOM 1260 O O . ALA A 1 161 ? -11.706 -8.368 -8.424 1.00 94.56 161 ALA A O 1
ATOM 1261 N N . PRO A 1 162 ? -9.776 -7.906 -7.358 1.00 94.69 162 PRO A N 1
ATOM 1262 C CA . PRO A 1 162 ? -10.351 -6.855 -6.537 1.00 94.69 162 PRO A CA 1
ATOM 1263 C C . PRO A 1 162 ? -10.334 -5.538 -7.311 1.00 94.69 162 PRO A C 1
ATOM 1265 O O . PRO A 1 162 ? -9.429 -4.719 -7.171 1.00 94.69 162 PRO A O 1
ATOM 1268 N N . PHE A 1 163 ? -11.299 -5.385 -8.211 1.00 94.00 163 PHE A N 1
ATOM 1269 C CA . PHE A 1 163 ? -11.462 -4.190 -9.030 1.00 94.00 163 PHE A CA 1
ATOM 1270 C C . PHE A 1 163 ? -12.956 -3.890 -9.213 1.00 94.00 163 PHE A C 1
ATOM 1272 O O . PHE A 1 163 ? -13.739 -4.847 -9.294 1.00 94.00 163 PHE A O 1
ATOM 1279 N N . PRO A 1 164 ? -13.365 -2.609 -9.324 1.00 93.25 164 PRO A N 1
ATOM 1280 C CA . PRO A 1 164 ? -14.762 -2.235 -9.513 1.00 93.25 164 PRO A CA 1
ATOM 1281 C C . PRO A 1 164 ? -15.475 -3.052 -10.592 1.00 93.25 164 PRO A C 1
ATOM 1283 O O . PRO A 1 164 ? -14.990 -3.214 -11.718 1.00 93.25 164 PRO A O 1
ATOM 1286 N N . ARG A 1 165 ? -16.639 -3.601 -10.221 1.00 88.00 165 ARG A N 1
ATOM 1287 C CA . ARG A 1 165 ? -17.484 -4.404 -11.118 1.00 88.00 165 ARG A CA 1
ATOM 1288 C C . ARG A 1 165 ? -18.560 -3.597 -11.828 1.00 88.00 165 ARG A C 1
ATOM 1290 O O . ARG A 1 165 ? -19.018 -4.041 -12.875 1.00 88.00 165 ARG A O 1
ATOM 1297 N N . GLU A 1 166 ? -18.945 -2.464 -11.260 1.00 81.00 166 GLU A N 1
ATOM 1298 C CA . GLU A 1 166 ? -20.023 -1.625 -11.770 1.00 81.00 166 GLU A CA 1
ATOM 1299 C C . GLU A 1 166 ? -19.641 -0.954 -13.091 1.00 81.00 166 GLU A C 1
ATOM 1301 O O . GLU A 1 166 ? -18.508 -0.504 -13.284 1.00 81.00 166 GLU A O 1
ATOM 1306 N N . ASP A 1 167 ? -20.612 -0.880 -14.000 1.00 78.31 167 ASP A N 1
ATOM 1307 C CA . ASP A 1 167 ? -20.477 -0.114 -15.231 1.00 78.31 167 ASP A CA 1
ATOM 1308 C C . ASP A 1 167 ? -20.533 1.389 -14.918 1.00 78.31 167 ASP A C 1
ATOM 1310 O O . ASP A 1 167 ? -21.404 1.855 -14.185 1.00 78.31 167 ASP A O 1
ATOM 1314 N N . GLY A 1 168 ? -19.640 2.171 -15.528 1.00 83.00 168 GLY A N 1
ATOM 1315 C CA . GLY A 1 168 ? -19.631 3.630 -15.407 1.00 83.00 168 GLY A CA 1
ATOM 1316 C C . GLY A 1 168 ? -18.387 4.184 -14.717 1.00 83.00 168 GLY A C 1
ATOM 1317 O O . GLY A 1 168 ? -17.306 3.599 -14.770 1.00 83.00 168 GLY A O 1
ATOM 1318 N N . MET A 1 169 ? -18.522 5.380 -14.140 1.00 84.69 169 MET A N 1
ATOM 1319 C CA . MET A 1 169 ? -17.430 6.039 -13.426 1.00 84.69 169 MET A CA 1
ATOM 1320 C C . MET A 1 169 ? -17.345 5.506 -11.998 1.00 84.69 169 MET A C 1
ATOM 1322 O O . MET A 1 169 ? -18.331 5.523 -11.274 1.00 84.69 169 MET A O 1
ATOM 1326 N N . PHE A 1 170 ? -16.145 5.122 -11.582 1.00 89.25 170 PHE A N 1
ATOM 1327 C CA . PHE A 1 170 ? -15.829 4.751 -10.206 1.00 89.25 170 PHE A CA 1
ATOM 1328 C C . PHE A 1 170 ? -14.783 5.702 -9.621 1.00 89.25 170 PHE A C 1
ATOM 1330 O O . PHE A 1 170 ? -14.090 6.433 -10.346 1.00 89.25 170 PHE A O 1
ATOM 1337 N N . ALA A 1 171 ? -14.671 5.704 -8.291 1.00 90.44 171 ALA A N 1
ATOM 1338 C CA . ALA A 1 171 ? -13.700 6.524 -7.580 1.00 90.44 171 ALA A CA 1
ATOM 1339 C C . ALA A 1 171 ? -12.286 6.265 -8.120 1.00 90.44 171 ALA A C 1
ATOM 1341 O O . ALA A 1 171 ? -11.893 5.125 -8.364 1.00 90.44 171 ALA A O 1
ATOM 1342 N N . HIS A 1 172 ? -11.524 7.336 -8.341 1.00 91.62 172 HIS A N 1
ATOM 1343 C CA . HIS A 1 172 ? -10.171 7.255 -8.902 1.00 91.62 172 HIS A CA 1
ATOM 1344 C C . HIS A 1 172 ? -10.080 6.532 -10.269 1.00 91.62 172 HIS A C 1
ATOM 1346 O O . HIS A 1 172 ? -9.031 6.025 -10.644 1.00 91.62 172 HIS A O 1
ATOM 1352 N N . GLY A 1 173 ? -11.163 6.500 -11.058 1.00 90.69 173 GLY A N 1
ATOM 1353 C CA . GLY A 1 173 ? -11.223 5.702 -12.289 1.00 90.69 173 GLY A CA 1
ATOM 1354 C C . GLY A 1 173 ? -10.308 6.134 -13.440 1.00 90.69 173 GLY A C 1
ATOM 1355 O O . GLY A 1 173 ? -10.146 5.383 -14.398 1.00 90.69 173 GLY A O 1
ATOM 1356 N N . HIS A 1 174 ? -9.662 7.300 -13.356 1.00 91.06 174 HIS A N 1
ATOM 1357 C CA . HIS A 1 174 ? -8.662 7.713 -14.349 1.00 91.06 174 HIS A CA 1
ATOM 1358 C C . HIS A 1 174 ? -7.434 6.792 -14.360 1.00 91.06 174 HIS A C 1
ATOM 1360 O O . HIS A 1 174 ? -6.811 6.633 -15.410 1.00 91.06 174 HIS A O 1
ATOM 1366 N N . ASP A 1 175 ? -7.136 6.114 -13.250 1.00 91.44 175 ASP A N 1
ATOM 1367 C CA . ASP A 1 175 ? -6.080 5.100 -13.181 1.00 91.44 175 ASP A CA 1
ATOM 1368 C C . ASP A 1 175 ? -6.347 3.902 -14.098 1.00 91.44 175 ASP A C 1
ATOM 1370 O O . ASP A 1 175 ? -5.415 3.214 -14.512 1.00 91.44 175 ASP A O 1
ATOM 1374 N N . PHE A 1 176 ? -7.596 3.695 -14.533 1.00 91.00 176 PHE A N 1
ATOM 1375 C CA . PHE A 1 176 ? -7.920 2.676 -15.531 1.00 91.00 176 PHE A CA 1
ATOM 1376 C C . PHE A 1 176 ? -7.226 2.909 -16.886 1.00 91.00 176 PHE A C 1
ATOM 1378 O O . PHE A 1 176 ? -7.081 1.981 -17.681 1.00 91.00 176 PHE A O 1
ATOM 1385 N N . THR A 1 177 ? -6.708 4.117 -17.137 1.00 92.06 177 THR A N 1
ATOM 1386 C CA . THR A 1 177 ? -5.881 4.418 -18.319 1.00 92.06 177 THR A CA 1
ATOM 1387 C C . THR A 1 177 ? -4.559 3.644 -18.362 1.00 92.06 177 THR A C 1
ATOM 1389 O O . THR A 1 177 ? -3.986 3.489 -19.441 1.00 92.06 177 THR A O 1
ATOM 1392 N N . PHE A 1 178 ? -4.107 3.078 -17.239 1.00 91.88 178 PHE A N 1
ATOM 1393 C CA . PHE A 1 178 ? -2.978 2.146 -17.204 1.00 91.88 178 PHE A CA 1
ATOM 1394 C C . PHE A 1 178 ? -3.330 0.726 -17.676 1.00 91.88 178 PHE A C 1
ATOM 1396 O O . PHE A 1 178 ? -2.421 -0.070 -17.903 1.00 91.88 178 PHE A O 1
ATOM 1403 N N . GLY A 1 179 ? -4.610 0.401 -17.888 1.00 91.00 179 GLY A N 1
ATOM 1404 C CA . GLY A 1 179 ? -5.046 -0.920 -18.355 1.00 91.00 179 GLY A CA 1
ATOM 1405 C C . GLY A 1 179 ? -4.363 -1.369 -19.645 1.00 91.00 179 GLY A C 1
ATOM 1406 O O . GLY A 1 179 ? -3.707 -2.411 -19.641 1.00 91.00 179 GLY A O 1
ATOM 1407 N N . PRO A 1 180 ? -4.449 -0.594 -20.743 1.00 91.44 180 PRO A N 1
ATOM 1408 C CA . PRO A 1 180 ? -3.778 -0.940 -21.990 1.00 91.44 180 PRO A CA 1
ATOM 1409 C C . PRO A 1 180 ? -2.254 -1.127 -21.870 1.00 91.44 180 PRO A C 1
ATOM 1411 O O . PRO A 1 180 ? -1.779 -2.174 -22.310 1.00 91.44 180 PRO A O 1
ATOM 1414 N N . PRO A 1 181 ? -1.460 -0.199 -21.285 1.00 89.50 181 PRO A N 1
ATOM 1415 C CA . PRO A 1 181 ? -0.022 -0.425 -21.158 1.00 89.50 181 PRO A CA 1
ATOM 1416 C C . PRO A 1 181 ? 0.294 -1.627 -20.267 1.00 89.50 181 PRO A C 1
ATOM 1418 O O . PRO A 1 181 ? 1.138 -2.430 -20.651 1.00 89.50 181 PRO A O 1
ATOM 1421 N N . LEU A 1 182 ? -0.411 -1.815 -19.147 1.00 90.56 182 LEU A N 1
ATOM 1422 C CA . LEU A 1 182 ? -0.192 -2.960 -18.263 1.00 90.56 182 LEU A CA 1
ATOM 1423 C C . LEU A 1 182 ? -0.514 -4.294 -18.967 1.00 90.56 182 LEU A C 1
ATOM 1425 O O . LEU A 1 182 ? 0.243 -5.251 -18.838 1.00 90.56 182 LEU A O 1
ATOM 1429 N N . ALA A 1 183 ? -1.571 -4.353 -19.781 1.00 91.75 183 ALA A N 1
ATOM 1430 C CA . ALA A 1 183 ? -1.905 -5.534 -20.580 1.00 91.75 183 ALA A CA 1
ATOM 1431 C C . ALA A 1 183 ? -0.866 -5.840 -21.677 1.00 91.75 183 ALA A C 1
ATOM 1433 O O . ALA A 1 183 ? -0.664 -7.003 -22.020 1.00 91.75 183 ALA A O 1
ATOM 1434 N N . LEU A 1 184 ? -0.205 -4.813 -22.228 1.00 91.88 184 LEU A N 1
ATOM 1435 C CA . LEU A 1 184 ? 0.843 -4.976 -23.241 1.00 91.88 184 LEU A CA 1
ATOM 1436 C C . LEU A 1 184 ? 2.156 -5.496 -22.653 1.00 91.88 184 LEU A C 1
ATOM 1438 O O . LEU A 1 184 ? 2.826 -6.307 -23.289 1.00 91.88 184 LEU A O 1
ATOM 1442 N N . VAL A 1 185 ? 2.546 -5.003 -21.476 1.00 90.69 185 VAL A N 1
ATOM 1443 C CA . VAL A 1 185 ? 3.816 -5.377 -20.829 1.00 90.69 185 VAL A CA 1
ATOM 1444 C C . VAL A 1 185 ? 3.679 -6.608 -19.928 1.00 90.69 185 VAL A C 1
ATOM 1446 O O . VAL A 1 185 ? 4.659 -7.314 -19.685 1.00 90.69 185 VAL A O 1
ATOM 1449 N N . GLY A 1 186 ? 2.458 -6.897 -19.476 1.00 91.06 186 GLY A N 1
ATOM 1450 C CA . GLY A 1 186 ? 2.148 -7.999 -18.579 1.00 91.06 186 GLY A CA 1
ATOM 1451 C C . GLY A 1 186 ? 2.793 -7.851 -17.202 1.00 91.06 186 GLY A C 1
ATOM 1452 O O . GLY A 1 186 ? 3.365 -6.823 -16.847 1.00 91.06 186 GLY A O 1
ATOM 1453 N N . THR A 1 187 ? 2.698 -8.919 -16.418 1.00 88.06 187 THR A N 1
ATOM 1454 C CA . THR A 1 187 ? 3.370 -9.039 -15.126 1.00 88.06 187 THR A CA 1
ATOM 1455 C C . THR A 1 187 ? 3.846 -10.472 -14.916 1.00 88.06 187 THR A C 1
ATOM 1457 O O . THR A 1 187 ? 3.243 -11.412 -15.436 1.00 88.06 187 THR A O 1
ATOM 1460 N N . GLU A 1 188 ? 4.941 -10.646 -14.181 1.00 94.25 188 GLU A N 1
ATOM 1461 C CA . GLU A 1 188 ? 5.513 -11.951 -13.851 1.00 94.25 188 GLU A CA 1
ATOM 1462 C C . GLU A 1 188 ? 5.320 -12.264 -12.372 1.00 94.25 188 GLU A C 1
ATOM 1464 O O . GLU A 1 188 ? 6.163 -11.964 -11.528 1.00 94.25 188 GLU A O 1
ATOM 1469 N N . VAL A 1 189 ? 4.186 -12.896 -12.062 1.00 97.56 189 VAL A N 1
ATOM 1470 C CA . VAL A 1 189 ? 3.872 -13.327 -10.697 1.00 97.56 189 VAL A CA 1
ATOM 1471 C C . VAL A 1 189 ? 4.564 -14.659 -10.398 1.00 97.56 189 VAL A C 1
ATOM 1473 O O . VAL A 1 189 ? 4.268 -15.657 -11.065 1.00 97.56 189 VAL A O 1
ATOM 1476 N N . PRO A 1 190 ? 5.443 -14.736 -9.381 1.00 98.44 190 PRO A N 1
ATOM 1477 C CA . PRO A 1 190 ? 6.000 -16.005 -8.930 1.00 98.44 190 PRO A CA 1
ATOM 1478 C C . PRO A 1 190 ? 4.905 -16.994 -8.510 1.00 98.44 190 PRO A C 1
ATOM 1480 O O . PRO A 1 190 ? 3.894 -16.601 -7.926 1.00 98.44 190 PRO A O 1
ATOM 1483 N N . ALA A 1 191 ? 5.105 -18.290 -8.768 1.00 98.00 191 ALA A N 1
ATOM 1484 C CA . ALA A 1 191 ? 4.100 -19.320 -8.475 1.00 98.00 191 ALA A CA 1
ATOM 1485 C C . ALA A 1 191 ? 3.695 -19.360 -6.988 1.00 98.00 191 ALA A C 1
ATOM 1487 O O . ALA A 1 191 ? 2.524 -19.561 -6.669 1.00 98.00 191 ALA A O 1
ATOM 1488 N N . ASP A 1 192 ? 4.654 -19.112 -6.094 1.00 97.94 192 ASP A N 1
ATOM 1489 C CA . ASP A 1 192 ? 4.457 -19.024 -4.647 1.00 97.94 192 ASP A CA 1
ATOM 1490 C C . ASP A 1 192 ? 3.676 -17.777 -4.216 1.00 97.94 192 ASP A C 1
ATOM 1492 O O . ASP A 1 192 ? 2.985 -17.824 -3.208 1.00 97.94 192 ASP A O 1
ATOM 1496 N N . ALA A 1 193 ? 3.722 -16.680 -4.974 1.00 98.50 193 ALA A N 1
ATOM 1497 C CA . ALA A 1 193 ? 2.876 -15.511 -4.728 1.00 98.50 193 ALA A CA 1
ATOM 1498 C C . ALA A 1 193 ? 1.467 -15.711 -5.315 1.00 98.50 193 ALA A C 1
ATOM 1500 O O . ALA A 1 193 ? 0.463 -15.374 -4.686 1.00 98.50 193 ALA A O 1
ATOM 1501 N N . LEU A 1 194 ? 1.381 -16.325 -6.498 1.00 98.44 194 LEU A N 1
ATOM 1502 C CA . LEU A 1 194 ? 0.134 -16.516 -7.239 1.00 98.44 194 LEU A CA 1
ATOM 1503 C C . LEU A 1 194 ? -0.913 -17.331 -6.464 1.00 98.44 194 LEU A C 1
ATOM 1505 O O . LEU A 1 194 ? -2.108 -17.071 -6.600 1.00 98.44 194 LEU A O 1
ATOM 1509 N N . GLN A 1 195 ? -0.494 -18.289 -5.633 1.00 98.06 195 GLN A N 1
ATOM 1510 C CA . GLN A 1 195 ? -1.418 -19.050 -4.779 1.00 98.06 195 GLN A CA 1
ATOM 1511 C C . GLN A 1 195 ? -2.195 -18.144 -3.805 1.00 98.06 195 GLN A C 1
ATOM 1513 O O . GLN A 1 195 ? -3.403 -18.314 -3.659 1.00 98.06 195 GLN A O 1
ATOM 1518 N N . HIS A 1 196 ? -1.542 -17.132 -3.218 1.00 98.25 196 HIS A N 1
ATOM 1519 C CA . HIS A 1 196 ? -2.180 -16.188 -2.293 1.00 98.25 196 HIS A CA 1
ATOM 1520 C C . HIS A 1 196 ? -3.154 -15.254 -2.999 1.00 98.25 196 HIS A C 1
ATOM 1522 O O . HIS A 1 196 ? -4.127 -14.823 -2.391 1.00 98.25 196 HIS A O 1
ATOM 1528 N N . LEU A 1 197 ? -2.907 -14.952 -4.277 1.00 98.25 197 LEU A N 1
ATOM 1529 C CA . LEU A 1 197 ? -3.817 -14.140 -5.083 1.00 98.25 197 LEU A CA 1
ATOM 1530 C C . LEU A 1 197 ? -5.075 -14.918 -5.491 1.00 98.25 197 LEU A C 1
ATOM 1532 O O . LEU A 1 197 ? -6.124 -14.321 -5.703 1.00 98.25 197 LEU A O 1
ATOM 1536 N N . ARG A 1 198 ? -4.977 -16.247 -5.623 1.00 98.19 198 ARG A N 1
ATOM 1537 C CA . ARG A 1 198 ? -6.090 -17.106 -6.058 1.00 98.19 198 ARG A CA 1
ATOM 1538 C C . ARG A 1 198 ? -7.022 -17.509 -4.927 1.00 98.19 198 ARG A C 1
ATOM 1540 O O . ARG A 1 198 ? -8.220 -17.642 -5.152 1.00 98.19 198 ARG A O 1
ATOM 1547 N N . SER A 1 199 ? -6.481 -17.757 -3.740 1.00 97.62 199 SER A N 1
ATOM 1548 C CA . SER A 1 199 ? -7.272 -18.141 -2.575 1.00 97.62 199 SER A CA 1
ATOM 1549 C C . SER A 1 199 ? -6.537 -17.825 -1.280 1.00 97.62 199 SER A C 1
ATOM 1551 O O . SER A 1 199 ? -5.309 -17.725 -1.247 1.00 97.62 199 SER A O 1
ATOM 1553 N N . PHE A 1 200 ? -7.298 -17.690 -0.195 1.00 97.19 200 PHE A N 1
ATOM 1554 C CA . PHE A 1 200 ? -6.735 -17.514 1.136 1.00 97.19 200 PHE A CA 1
ATOM 1555 C C . PHE A 1 200 ? -5.898 -18.743 1.522 1.00 97.19 200 PHE A C 1
ATOM 1557 O O . PHE A 1 200 ? -6.350 -19.878 1.384 1.00 97.19 200 PHE A O 1
ATOM 1564 N N . GLN A 1 201 ? -4.662 -18.507 1.966 1.00 97.31 201 GLN A N 1
ATOM 1565 C CA . GLN A 1 201 ? -3.678 -19.556 2.281 1.00 97.31 201 GLN A CA 1
ATOM 1566 C C . GLN A 1 201 ? -3.520 -19.785 3.790 1.00 97.31 201 GLN A C 1
ATOM 1568 O O . GLN A 1 201 ? -2.505 -20.318 4.231 1.00 97.31 201 GLN A O 1
ATOM 1573 N N . GLY A 1 202 ? -4.505 -19.363 4.582 1.00 97.25 202 GLY A N 1
ATOM 1574 C CA . GLY A 1 202 ? -4.459 -19.446 6.035 1.00 97.25 202 GLY A CA 1
ATOM 1575 C C . GLY A 1 202 ? -3.885 -18.202 6.706 1.00 97.25 202 GLY A C 1
ATOM 1576 O O . GLY A 1 202 ? -3.346 -17.282 6.067 1.00 97.25 202 GLY A O 1
ATOM 1577 N N . GLU A 1 203 ? -4.061 -18.197 8.024 1.00 98.06 203 GLU A N 1
ATOM 1578 C CA . GLU A 1 203 ? -3.711 -17.073 8.875 1.00 98.06 203 GLU A CA 1
ATOM 1579 C C . GLU A 1 203 ? -2.206 -16.856 8.953 1.00 98.06 203 GLU A C 1
ATOM 1581 O O . GLU A 1 203 ? -1.411 -17.799 8.902 1.00 98.06 203 GLU A O 1
ATOM 1586 N N . ARG A 1 204 ? -1.805 -15.590 9.068 1.00 98.00 204 ARG A N 1
ATOM 1587 C CA . ARG A 1 204 ? -0.390 -15.221 9.147 1.00 98.00 204 ARG A CA 1
ATOM 1588 C C . ARG A 1 204 ? -0.185 -13.827 9.705 1.00 98.00 204 ARG A C 1
ATOM 1590 O O . ARG A 1 204 ? -0.999 -12.928 9.503 1.00 98.00 204 ARG A O 1
ATOM 1597 N N . THR A 1 205 ? 0.960 -13.651 10.345 1.00 98.25 205 THR A N 1
ATOM 1598 C CA . THR A 1 205 ? 1.484 -12.359 10.773 1.00 98.25 205 THR A CA 1
ATOM 1599 C C . THR A 1 205 ? 2.684 -11.983 9.915 1.00 98.25 205 THR A C 1
ATOM 1601 O O . THR A 1 205 ? 3.459 -12.838 9.477 1.00 98.25 205 THR A O 1
ATOM 1604 N N . ILE A 1 206 ? 2.819 -10.694 9.624 1.00 97.88 206 ILE A N 1
ATOM 1605 C CA . ILE A 1 206 ? 3.878 -10.161 8.773 1.00 97.88 206 ILE A CA 1
ATOM 1606 C C . ILE A 1 206 ? 4.549 -9.001 9.492 1.00 97.88 206 ILE A C 1
ATOM 1608 O O . ILE A 1 206 ? 3.881 -8.171 10.098 1.00 97.88 206 ILE A O 1
ATOM 1612 N N . GLU A 1 207 ? 5.873 -8.928 9.376 1.00 97.25 207 GLU A N 1
ATOM 1613 C CA . GLU A 1 207 ? 6.671 -7.772 9.770 1.00 97.25 207 GLU A CA 1
ATOM 1614 C C . GLU A 1 207 ? 7.621 -7.395 8.627 1.00 97.25 207 GLU A C 1
ATOM 1616 O O . GLU A 1 207 ? 8.243 -8.263 7.998 1.00 97.25 207 GLU A O 1
ATOM 1621 N N . ARG A 1 208 ? 7.717 -6.096 8.338 1.00 95.81 208 ARG A N 1
ATOM 1622 C CA . ARG A 1 208 ? 8.641 -5.513 7.361 1.00 95.81 208 ARG A CA 1
ATOM 1623 C C . ARG A 1 208 ? 9.247 -4.242 7.919 1.00 95.81 208 ARG A C 1
ATOM 1625 O O . ARG A 1 208 ? 8.535 -3.334 8.336 1.00 95.81 208 ARG A O 1
ATOM 1632 N N . ARG A 1 209 ? 10.572 -4.146 7.870 1.00 92.69 209 ARG A N 1
ATOM 1633 C CA . ARG A 1 209 ? 11.273 -2.884 8.111 1.00 92.69 209 ARG A CA 1
ATOM 1634 C C . ARG A 1 209 ? 11.326 -2.089 6.810 1.00 92.69 209 ARG A C 1
ATOM 1636 O O . ARG A 1 209 ? 11.666 -2.648 5.767 1.00 92.69 209 ARG A O 1
ATOM 1643 N N . LEU A 1 210 ? 10.982 -0.807 6.882 1.00 90.06 210 LEU A N 1
ATOM 1644 C CA . LEU A 1 210 ? 10.929 0.069 5.716 1.00 90.06 210 LEU A CA 1
ATOM 1645 C C . LEU A 1 210 ? 12.256 0.821 5.539 1.00 90.06 210 LEU A C 1
ATOM 1647 O O . LEU A 1 210 ? 12.884 1.184 6.539 1.00 90.06 210 LEU A O 1
ATOM 1651 N N . PRO A 1 211 ? 12.687 1.075 4.292 1.00 80.94 211 PRO A N 1
ATOM 1652 C CA . PRO A 1 211 ? 13.872 1.866 4.008 1.00 80.94 211 PRO A CA 1
ATOM 1653 C C . PRO A 1 211 ? 13.539 3.327 4.303 1.00 80.94 211 PRO A C 1
ATOM 1655 O O . PRO A 1 211 ? 12.967 4.006 3.470 1.00 80.94 211 PRO A O 1
ATOM 1658 N N . THR A 1 212 ? 13.819 3.829 5.498 1.00 81.56 212 THR A N 1
ATOM 1659 C CA . THR A 1 212 ? 13.711 5.264 5.796 1.00 81.56 212 THR A CA 1
ATOM 1660 C C . THR A 1 212 ? 14.809 5.701 6.743 1.00 81.56 212 THR A C 1
ATOM 1662 O O . THR A 1 212 ? 15.413 4.893 7.448 1.00 81.56 212 THR A O 1
ATOM 1665 N N . GLU A 1 213 ? 15.052 7.005 6.798 1.00 78.12 213 GLU A N 1
ATOM 1666 C CA . GLU A 1 213 ? 15.947 7.612 7.775 1.00 78.12 213 GLU A CA 1
ATOM 1667 C C . GLU A 1 213 ? 15.485 7.334 9.219 1.00 78.12 213 GLU A C 1
ATOM 1669 O O . GLU A 1 213 ? 16.309 7.048 10.094 1.00 78.12 213 GLU A O 1
ATOM 1674 N N . HIS A 1 214 ? 14.172 7.306 9.459 1.00 84.38 214 HIS A N 1
ATOM 1675 C CA . HIS A 1 214 ? 13.551 6.917 10.728 1.00 84.38 214 HIS A CA 1
ATOM 1676 C C . HIS A 1 214 ? 13.350 5.396 10.851 1.00 84.38 214 HIS A C 1
ATOM 1678 O O . HIS A 1 214 ? 13.396 4.676 9.855 1.00 84.38 214 HIS A O 1
ATOM 1684 N N . ASP A 1 215 ? 13.134 4.889 12.072 1.00 87.50 215 ASP A N 1
ATOM 1685 C CA . ASP A 1 215 ? 12.810 3.468 12.274 1.00 87.50 215 ASP A CA 1
ATOM 1686 C C . ASP A 1 215 ? 11.315 3.258 12.016 1.00 87.50 215 ASP A C 1
ATOM 1688 O O . ASP A 1 215 ? 10.471 3.593 12.850 1.00 87.50 215 ASP A O 1
ATOM 1692 N N . ARG A 1 216 ? 11.007 2.766 10.812 1.00 91.94 216 ARG A N 1
ATOM 1693 C CA . ARG A 1 216 ? 9.655 2.425 10.367 1.00 91.94 216 ARG A CA 1
ATOM 1694 C C . ARG A 1 216 ? 9.510 0.919 10.223 1.00 91.94 216 ARG A C 1
ATOM 1696 O O . ARG A 1 216 ? 10.288 0.276 9.512 1.00 91.94 216 ARG A O 1
ATOM 1703 N N . VAL A 1 217 ? 8.493 0.366 10.872 1.00 95.19 217 VAL A N 1
ATOM 1704 C CA . VAL A 1 217 ? 8.157 -1.058 10.801 1.00 95.19 217 VAL A CA 1
ATOM 1705 C C . VAL A 1 217 ? 6.680 -1.204 10.471 1.00 95.19 217 VAL A C 1
ATOM 1707 O O . VAL A 1 217 ? 5.827 -0.738 11.219 1.00 95.19 217 VAL A O 1
ATOM 1710 N N . ALA A 1 218 ? 6.387 -1.857 9.354 1.00 97.50 218 ALA A N 1
ATOM 1711 C CA . ALA A 1 218 ? 5.049 -2.279 8.985 1.00 97.50 218 ALA A CA 1
ATOM 1712 C C . ALA A 1 218 ? 4.773 -3.672 9.557 1.00 97.50 218 ALA A C 1
ATOM 1714 O O . ALA A 1 218 ? 5.595 -4.583 9.432 1.00 97.50 218 ALA A O 1
ATOM 1715 N N . THR A 1 219 ? 3.602 -3.842 10.155 1.00 98.56 219 THR A N 1
ATOM 1716 C CA . THR A 1 219 ? 3.103 -5.118 10.665 1.00 98.56 219 THR A CA 1
ATOM 1717 C C . THR A 1 219 ? 1.691 -5.365 10.177 1.00 98.56 219 THR A C 1
ATOM 1719 O O . THR A 1 219 ? 0.927 -4.421 9.982 1.00 98.56 219 THR A O 1
ATOM 1722 N N . ALA A 1 220 ? 1.344 -6.630 9.984 1.00 98.69 220 ALA A N 1
ATOM 1723 C CA . ALA A 1 220 ? -0.011 -7.022 9.646 1.00 98.69 220 ALA A CA 1
ATOM 1724 C C . ALA A 1 220 ? -0.366 -8.378 10.245 1.00 98.69 220 ALA A C 1
ATOM 1726 O O . ALA A 1 220 ? 0.498 -9.240 10.417 1.00 98.69 220 ALA A O 1
ATOM 1727 N N . TRP A 1 221 ? -1.657 -8.574 10.482 1.00 98.69 221 TRP A N 1
ATOM 1728 C CA . TRP A 1 221 ? -2.263 -9.876 10.697 1.00 98.69 221 TRP A CA 1
ATOM 1729 C C . TRP A 1 221 ? -3.352 -10.103 9.654 1.00 98.69 221 TRP A C 1
ATOM 1731 O O . TRP A 1 221 ? -4.209 -9.249 9.419 1.00 98.69 221 TRP A O 1
ATOM 1741 N N . ILE A 1 222 ? -3.282 -11.264 9.014 1.00 98.56 222 ILE A N 1
ATOM 1742 C CA . ILE A 1 222 ? -4.244 -11.742 8.032 1.00 98.56 222 ILE A CA 1
ATOM 1743 C C . ILE A 1 222 ? -4.987 -12.894 8.711 1.00 98.56 222 ILE A C 1
ATOM 1745 O O . ILE A 1 222 ? -4.431 -13.985 8.818 1.00 98.56 222 ILE A O 1
ATOM 1749 N N . GLY A 1 223 ? -6.190 -12.632 9.214 1.00 97.62 223 GLY A N 1
ATOM 1750 C CA . GLY A 1 223 ? -7.111 -13.638 9.748 1.00 97.62 223 GLY A CA 1
ATOM 1751 C C . GLY A 1 223 ? -8.022 -14.206 8.659 1.00 97.62 223 GLY A C 1
ATOM 1752 O O . GLY A 1 223 ? -7.945 -13.776 7.513 1.00 97.62 223 GLY A O 1
ATOM 1753 N N . ASP A 1 224 ? -8.900 -15.145 9.015 1.00 95.56 224 ASP A N 1
ATOM 1754 C CA . ASP A 1 224 ? -9.842 -15.791 8.075 1.00 95.56 224 ASP A CA 1
ATOM 1755 C C . ASP A 1 224 ? -10.892 -14.840 7.465 1.00 95.56 224 ASP A C 1
ATOM 1757 O O . ASP A 1 224 ? -11.343 -15.012 6.333 1.00 95.56 224 ASP A O 1
ATOM 1761 N N . SER A 1 225 ? -11.287 -13.815 8.222 1.00 95.88 225 SER A N 1
ATOM 1762 C CA . SER A 1 225 ? -12.306 -12.833 7.817 1.00 95.88 225 SER A CA 1
ATOM 1763 C C . SER A 1 225 ? -11.939 -11.393 8.172 1.00 95.88 225 SER A C 1
ATOM 1765 O O . SER A 1 225 ? -12.769 -10.495 8.029 1.00 95.88 225 SER A O 1
ATOM 1767 N N . VAL A 1 226 ? -10.702 -11.159 8.630 1.00 97.81 226 VAL A N 1
ATOM 1768 C CA . VAL A 1 226 ? -10.217 -9.851 9.090 1.00 97.81 226 VAL A CA 1
ATOM 1769 C C . VAL A 1 226 ? -8.785 -9.612 8.617 1.00 97.81 226 VAL A C 1
ATOM 1771 O O . VAL A 1 226 ? -7.927 -10.485 8.710 1.00 97.81 226 VAL A O 1
ATOM 1774 N N . LEU A 1 227 ? -8.515 -8.391 8.166 1.00 98.06 227 LEU A N 1
ATOM 1775 C CA . LEU A 1 227 ? -7.183 -7.836 7.964 1.00 98.06 227 LEU A CA 1
ATOM 1776 C C . LEU A 1 227 ? -6.921 -6.769 9.012 1.00 98.06 227 LEU A C 1
ATOM 1778 O O . LEU A 1 227 ? -7.738 -5.868 9.179 1.00 98.06 227 LEU A O 1
ATOM 1782 N N . LEU A 1 228 ? -5.762 -6.823 9.657 1.00 98.81 228 LEU A N 1
ATOM 1783 C CA . LEU A 1 228 ? -5.256 -5.761 10.520 1.00 98.81 228 LEU A CA 1
ATOM 1784 C C . LEU A 1 228 ? -3.884 -5.335 10.012 1.00 98.81 228 LEU A C 1
ATOM 1786 O O . LEU A 1 228 ? -3.028 -6.175 9.752 1.00 98.81 228 LEU A O 1
ATOM 1790 N N . GLY A 1 229 ? -3.678 -4.031 9.870 1.00 98.50 229 GLY A N 1
ATOM 1791 C CA . GLY A 1 229 ? -2.438 -3.446 9.380 1.00 98.50 229 GLY A CA 1
ATOM 1792 C C . GLY A 1 229 ? -2.020 -2.266 10.239 1.00 98.50 229 GLY A C 1
ATOM 1793 O O . GLY A 1 229 ? -2.854 -1.427 10.584 1.00 98.50 229 GLY A O 1
ATOM 1794 N N . ALA A 1 230 ? -0.741 -2.199 10.591 1.00 98.31 230 ALA A N 1
ATOM 1795 C CA . ALA A 1 230 ? -0.209 -1.171 11.471 1.00 98.31 230 ALA A CA 1
ATOM 1796 C C . ALA A 1 230 ? 1.229 -0.780 11.114 1.00 98.31 230 ALA A C 1
ATOM 1798 O O . ALA A 1 230 ? 2.049 -1.621 10.746 1.00 98.31 230 ALA A O 1
ATOM 1799 N N . GLU A 1 231 ? 1.554 0.495 11.280 1.00 96.50 231 GLU A N 1
ATOM 1800 C CA . GLU A 1 231 ? 2.902 1.029 11.183 1.00 96.50 231 GLU A CA 1
ATOM 1801 C C . GLU A 1 231 ? 3.373 1.561 12.528 1.00 96.50 231 GLU A C 1
ATOM 1803 O O . GLU A 1 231 ? 2.675 2.331 13.190 1.00 96.50 231 GLU A O 1
ATOM 1808 N N . SER A 1 232 ? 4.610 1.224 12.874 1.00 95.69 232 SER A N 1
ATOM 1809 C CA . SER A 1 232 ? 5.356 1.895 13.923 1.00 95.69 232 SER A CA 1
ATOM 1810 C C . SER A 1 232 ? 6.369 2.849 13.305 1.00 95.69 232 SER A C 1
ATOM 1812 O O . SER A 1 232 ? 7.319 2.392 12.672 1.00 95.69 232 SER A O 1
ATOM 1814 N N . LEU A 1 233 ? 6.209 4.152 13.540 1.00 92.62 233 LEU A N 1
ATOM 1815 C CA . LEU A 1 233 ? 7.166 5.202 13.195 1.00 92.62 233 LEU A CA 1
ATOM 1816 C C . LEU A 1 233 ? 7.834 5.745 14.462 1.00 92.62 233 LEU A C 1
ATOM 1818 O O . LEU A 1 233 ? 7.243 6.533 15.200 1.00 92.62 233 LEU A O 1
A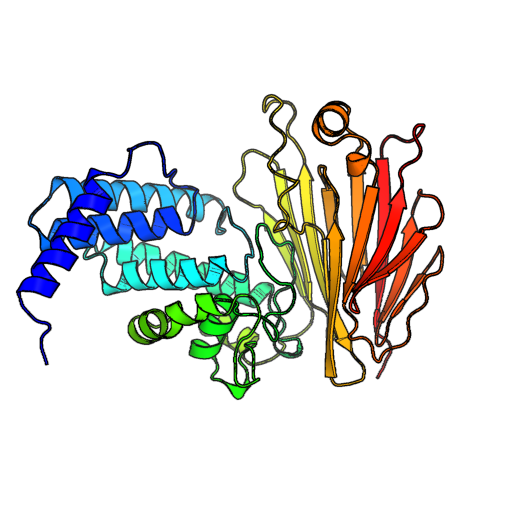TOM 1822 N N . ARG A 1 234 ? 9.107 5.394 14.661 1.00 89.38 234 ARG A N 1
ATOM 1823 C CA . ARG A 1 234 ? 9.955 5.962 15.715 1.00 89.38 234 ARG A CA 1
ATOM 1824 C C . ARG A 1 234 ? 10.902 7.002 15.139 1.00 89.38 234 ARG A C 1
ATOM 1826 O O . ARG A 1 234 ? 11.802 6.695 14.350 1.00 89.38 234 ARG A O 1
ATOM 1833 N N . LEU A 1 235 ? 10.703 8.248 15.559 1.00 84.88 235 LEU A N 1
ATOM 1834 C CA . LEU A 1 235 ? 11.576 9.357 15.191 1.00 84.88 235 LEU A CA 1
ATOM 1835 C C . LEU A 1 235 ? 12.939 9.175 15.867 1.00 84.88 235 LEU A C 1
ATOM 1837 O O . LEU A 1 235 ? 13.022 8.985 17.079 1.00 84.88 235 LEU A O 1
ATOM 1841 N N . LYS A 1 236 ? 14.018 9.249 15.087 1.00 81.00 236 LYS A N 1
ATOM 1842 C CA . LYS A 1 236 ? 15.377 9.229 15.637 1.00 81.00 236 LYS A CA 1
ATOM 1843 C C . LYS A 1 236 ? 15.776 10.638 16.059 1.00 81.00 236 LYS A C 1
ATOM 1845 O O . LYS A 1 236 ? 15.581 11.588 15.305 1.00 81.00 236 LYS A O 1
ATOM 1850 N N . SER A 1 237 ? 16.337 10.758 17.258 1.00 69.25 237 SER A N 1
ATOM 1851 C CA . SER A 1 237 ? 16.681 12.038 17.888 1.00 69.25 237 SER A CA 1
ATOM 1852 C C . SER A 1 237 ? 17.810 12.806 17.192 1.00 69.25 237 SER A C 1
ATOM 1854 O O . SER A 1 237 ? 17.975 13.996 17.436 1.00 69.25 237 SER A O 1
ATOM 1856 N N . ASP A 1 238 ? 18.613 12.129 16.372 1.00 68.50 238 ASP A N 1
ATOM 1857 C CA . ASP A 1 238 ? 19.744 12.683 15.620 1.00 68.50 238 ASP A CA 1
ATOM 1858 C C . ASP A 1 238 ? 19.355 13.228 14.236 1.00 68.50 238 ASP A C 1
ATOM 1860 O O . ASP A 1 238 ? 20.168 13.885 13.586 1.00 68.50 238 ASP A O 1
ATOM 1864 N N . ILE A 1 239 ? 18.113 13.007 13.794 1.00 62.12 239 ILE A N 1
ATOM 1865 C CA . ILE A 1 239 ? 17.587 13.564 12.547 1.00 62.12 239 ILE A CA 1
ATOM 1866 C C . ILE A 1 239 ? 16.895 14.895 12.879 1.00 62.12 239 ILE A C 1
ATOM 1868 O O . ILE A 1 239 ? 15.914 14.908 13.627 1.00 62.12 239 ILE A O 1
ATOM 1872 N N . PRO A 1 240 ? 17.388 16.038 12.368 1.00 52.88 240 PRO A N 1
ATOM 1873 C CA . PRO A 1 240 ? 16.915 17.350 12.792 1.00 52.88 240 PRO A CA 1
ATOM 1874 C C . PRO A 1 240 ? 15.458 17.595 12.383 1.00 52.88 240 PRO A C 1
ATOM 1876 O O . PRO A 1 240 ? 15.184 17.737 11.199 1.00 52.88 240 PRO A O 1
ATOM 1879 N N . GLY A 1 241 ? 14.558 17.698 13.372 1.00 48.66 241 GLY A N 1
ATOM 1880 C CA . GLY A 1 241 ? 13.327 18.515 13.429 1.00 48.66 241 GLY A CA 1
ATOM 1881 C C . GLY A 1 241 ? 12.253 18.417 12.331 1.00 48.66 241 GLY A C 1
ATOM 1882 O O . GLY A 1 241 ? 11.158 18.944 12.522 1.00 48.66 241 GLY A O 1
ATOM 1883 N N . VAL A 1 242 ? 12.506 17.777 11.192 1.00 56.22 242 VAL A N 1
ATOM 1884 C CA . VAL A 1 242 ? 11.540 17.656 10.102 1.00 56.22 242 VAL A CA 1
ATOM 1885 C C . VAL A 1 242 ? 10.680 16.440 10.390 1.00 56.22 242 VAL A C 1
ATOM 1887 O O . VAL A 1 242 ? 11.052 15.311 10.091 1.00 56.22 242 VAL A O 1
ATOM 1890 N N . LEU A 1 243 ? 9.508 16.676 10.982 1.00 62.38 243 LEU A N 1
ATOM 1891 C CA . LEU A 1 243 ? 8.465 15.657 11.000 1.00 62.38 243 LEU A CA 1
ATOM 1892 C C . LEU A 1 243 ? 8.207 15.222 9.551 1.00 62.38 243 LEU A C 1
ATOM 1894 O O . LEU A 1 243 ? 7.979 16.108 8.705 1.00 62.38 243 LEU A O 1
ATOM 1898 N N . PRO A 1 244 ? 8.189 13.904 9.266 1.00 68.75 244 PRO A N 1
ATOM 1899 C CA . PRO A 1 244 ? 7.731 13.401 7.981 1.00 68.75 244 PRO A CA 1
ATOM 1900 C C . PRO A 1 244 ? 6.372 14.015 7.630 1.00 68.75 244 PRO A C 1
ATOM 1902 O O . PRO A 1 244 ? 5.664 14.549 8.493 1.00 68.75 244 PRO A O 1
ATOM 1905 N N . ASN A 1 245 ? 5.984 13.977 6.357 1.00 68.62 245 ASN A N 1
ATOM 1906 C CA . ASN A 1 245 ? 4.674 14.488 5.961 1.00 68.62 245 ASN A CA 1
ATOM 1907 C C . ASN A 1 245 ? 3.550 13.539 6.418 1.00 68.62 245 ASN A C 1
ATOM 1909 O O . ASN A 1 245 ? 2.993 12.781 5.629 1.00 68.62 245 ASN A O 1
ATOM 1913 N N . LEU A 1 246 ? 3.244 13.586 7.713 1.00 75.31 246 LEU A N 1
ATOM 1914 C CA . LEU A 1 246 ? 2.273 12.736 8.405 1.00 75.31 246 LEU A CA 1
ATOM 1915 C C . LEU A 1 246 ? 0.839 13.260 8.276 1.00 75.31 246 LEU A C 1
ATOM 1917 O O . LEU A 1 246 ? -0.100 12.585 8.674 1.00 75.31 246 LEU A O 1
ATOM 1921 N N . ASP A 1 247 ? 0.664 14.448 7.697 1.00 73.81 247 ASP A N 1
ATOM 1922 C CA . ASP A 1 247 ? -0.640 15.075 7.455 1.00 73.81 247 ASP A CA 1
ATOM 1923 C C . ASP A 1 247 ? -1.171 14.796 6.036 1.00 73.81 247 ASP A C 1
ATOM 1925 O O . ASP A 1 247 ? -2.115 15.417 5.550 1.00 73.81 247 ASP A O 1
ATOM 1929 N N . SER A 1 248 ? -0.544 13.854 5.327 1.00 84.56 248 SER A N 1
ATOM 1930 C CA . SER A 1 248 ? -1.044 13.425 4.028 1.00 84.56 248 SER A CA 1
ATOM 1931 C C . SER A 1 248 ? -2.422 12.765 4.192 1.00 84.56 248 SER A C 1
ATOM 1933 O O . SER A 1 248 ? -2.572 11.825 4.981 1.00 84.56 248 SER A O 1
ATOM 1935 N N . PRO A 1 249 ? -3.442 13.159 3.407 1.00 86.06 249 PRO A N 1
ATOM 1936 C CA . PRO A 1 249 ? -4.727 12.464 3.406 1.00 86.06 249 PRO A CA 1
ATOM 1937 C C . PRO A 1 249 ? -4.628 11.016 2.909 1.00 86.06 249 PRO A C 1
ATOM 1939 O O . PRO A 1 249 ? -5.576 10.260 3.065 1.00 86.06 249 PRO A O 1
ATOM 1942 N N . GLN A 1 250 ? -3.483 10.633 2.344 1.00 90.62 250 GLN A N 1
ATOM 1943 C CA . GLN A 1 250 ? -3.235 9.329 1.737 1.00 90.62 250 GLN A CA 1
ATOM 1944 C C . GLN A 1 250 ? -2.435 8.393 2.654 1.00 90.62 250 GLN A C 1
ATOM 1946 O O . GLN A 1 250 ? -2.271 7.222 2.327 1.00 90.62 250 GLN A O 1
ATOM 1951 N N . TYR A 1 251 ? -1.900 8.908 3.765 1.00 92.56 251 TYR A N 1
ATOM 1952 C CA . TYR A 1 251 ? -1.116 8.132 4.720 1.00 92.56 251 TYR A CA 1
ATOM 1953 C C . TYR A 1 251 ? -2.026 7.532 5.795 1.00 92.56 251 TYR A C 1
ATOM 1955 O O . TYR A 1 251 ? -2.768 8.260 6.467 1.00 92.56 251 TYR A O 1
ATOM 1963 N N . HIS A 1 252 ? -1.980 6.208 5.951 1.00 95.25 252 HIS A N 1
ATOM 1964 C CA . HIS A 1 252 ? -2.829 5.458 6.879 1.00 95.25 252 HIS A CA 1
ATOM 1965 C C . HIS A 1 252 ? -1.984 4.444 7.668 1.00 95.25 252 HIS A C 1
ATOM 1967 O O . HIS A 1 252 ? -1.765 3.326 7.194 1.00 95.25 252 HIS A O 1
ATOM 1973 N N . PRO A 1 253 ? -1.497 4.821 8.867 1.00 95.69 253 PRO A N 1
ATOM 1974 C CA . PRO A 1 253 ? -0.615 3.977 9.670 1.00 95.69 253 PRO A CA 1
ATOM 1975 C C . PRO A 1 253 ? -1.353 2.856 10.396 1.00 95.69 253 PRO A C 1
ATOM 1977 O O . PRO A 1 253 ? -0.711 1.927 10.850 1.00 95.69 253 PRO A O 1
ATOM 1980 N N . VAL A 1 254 ? -2.675 2.931 10.542 1.00 98.25 254 VAL A N 1
ATOM 1981 C CA . VAL A 1 254 ? -3.484 1.860 11.133 1.00 98.25 254 VAL A CA 1
ATOM 1982 C C . VAL A 1 254 ? -4.710 1.667 10.269 1.00 98.25 254 VAL A C 1
ATOM 1984 O O . VAL A 1 254 ? -5.416 2.634 9.972 1.00 98.25 254 VAL A O 1
ATOM 1987 N N . THR A 1 255 ? -4.948 0.426 9.868 1.00 98.38 255 THR A N 1
ATOM 1988 C CA . THR A 1 255 ? -6.039 0.039 8.977 1.00 98.38 255 THR A CA 1
ATOM 1989 C C . THR A 1 255 ? -6.610 -1.307 9.394 1.00 98.38 255 THR A C 1
ATOM 1991 O O . THR A 1 255 ? -5.867 -2.159 9.887 1.00 98.38 255 THR A O 1
ATOM 1994 N N . GLY A 1 256 ? -7.874 -1.551 9.087 1.00 98.25 256 GLY A N 1
ATOM 1995 C CA . GLY A 1 256 ? -8.426 -2.894 9.094 1.00 98.25 256 GLY A CA 1
ATOM 1996 C C . GLY A 1 256 ? -9.513 -3.071 8.048 1.00 98.25 256 GLY A C 1
ATOM 1997 O O . GLY A 1 256 ? -10.135 -2.095 7.632 1.00 98.25 256 GLY A O 1
ATOM 1998 N N . HIS A 1 257 ? -9.738 -4.321 7.660 1.00 98.19 257 HIS A N 1
ATOM 1999 C CA . HIS A 1 257 ? -10.807 -4.739 6.755 1.00 98.19 257 HIS A CA 1
ATOM 2000 C C . HIS A 1 257 ? -11.462 -5.988 7.310 1.00 98.19 257 HIS A C 1
ATOM 2002 O O . HIS A 1 257 ? -10.782 -6.798 7.935 1.00 98.19 257 HIS A O 1
ATOM 2008 N N . TRP A 1 258 ? -12.752 -6.174 7.077 1.00 97.56 258 TRP A N 1
ATOM 2009 C CA . TRP A 1 258 ? -13.433 -7.402 7.474 1.00 97.56 258 TRP A CA 1
ATOM 2010 C C . TRP A 1 258 ? -14.635 -7.694 6.582 1.00 97.56 258 TRP A C 1
ATOM 2012 O O . TRP A 1 258 ? -15.123 -6.815 5.871 1.00 97.56 258 TRP A O 1
ATOM 2022 N N . ALA A 1 259 ? -15.106 -8.937 6.627 1.00 95.00 259 ALA A N 1
ATOM 2023 C CA . ALA A 1 259 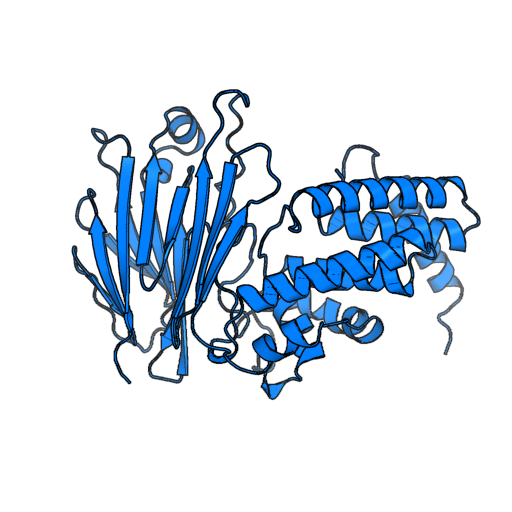? -16.310 -9.347 5.915 1.00 95.00 259 ALA A CA 1
ATOM 2024 C C . ALA A 1 259 ? -17.570 -8.801 6.607 1.00 95.00 259 ALA A C 1
ATOM 2026 O O . ALA A 1 259 ? -17.808 -9.068 7.790 1.00 95.00 259 ALA A O 1
ATOM 2027 N N . LEU A 1 260 ? -18.399 -8.070 5.865 1.00 93.62 260 LEU A N 1
ATOM 2028 C CA . LEU A 1 260 ? -19.735 -7.676 6.301 1.00 93.62 260 LEU A CA 1
ATOM 2029 C C . LEU A 1 260 ? -20.725 -8.847 6.133 1.00 93.62 260 LEU A C 1
ATOM 2031 O O . LEU A 1 260 ? -20.485 -9.756 5.335 1.00 93.62 260 LEU A O 1
ATOM 2035 N N . PRO A 1 261 ? -21.861 -8.853 6.862 1.00 91.00 261 PRO A N 1
ATOM 2036 C CA . PRO A 1 261 ? -22.842 -9.943 6.792 1.00 91.00 261 PRO A CA 1
ATOM 2037 C C . PRO A 1 261 ? -23.465 -10.177 5.407 1.00 91.00 261 PRO A C 1
ATOM 2039 O O . PRO A 1 261 ? -23.969 -11.264 5.136 1.00 91.00 261 PRO A O 1
ATOM 2042 N N . ASP A 1 262 ? -23.466 -9.163 4.545 1.00 89.62 262 ASP A N 1
ATOM 2043 C CA . ASP A 1 262 ? -23.960 -9.222 3.165 1.00 89.62 262 ASP A CA 1
ATOM 2044 C C . ASP A 1 262 ? -22.893 -9.677 2.152 1.00 8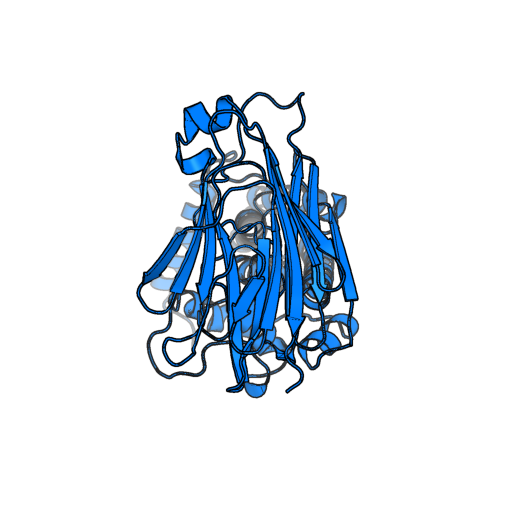9.62 262 ASP A C 1
ATOM 2046 O O . ASP A 1 262 ? -23.196 -9.840 0.969 1.00 89.62 262 ASP A O 1
ATOM 2050 N N . GLY A 1 263 ? -21.665 -9.929 2.616 1.00 88.38 263 GLY A N 1
ATOM 2051 C CA . GLY A 1 263 ? -20.528 -10.332 1.796 1.00 88.38 263 GLY A CA 1
ATOM 2052 C C . GLY A 1 263 ? -19.714 -9.173 1.218 1.00 88.38 263 GLY A C 1
ATOM 2053 O O . GLY A 1 263 ? -18.749 -9.446 0.504 1.00 88.38 263 GLY A O 1
ATOM 2054 N N . ASP A 1 264 ? -20.066 -7.916 1.507 1.00 91.56 264 ASP A N 1
ATOM 2055 C CA . ASP A 1 264 ? -19.223 -6.762 1.175 1.00 91.56 264 ASP A CA 1
ATOM 2056 C C . ASP A 1 264 ? -18.078 -6.597 2.199 1.00 91.56 264 ASP A C 1
ATOM 2058 O O . ASP A 1 264 ? -17.945 -7.376 3.150 1.00 91.56 264 ASP A O 1
ATOM 2062 N N . VAL A 1 265 ? -17.212 -5.602 2.004 1.00 94.44 265 VAL A N 1
ATOM 2063 C CA . VAL A 1 265 ? -16.036 -5.366 2.853 1.00 94.44 265 VAL A CA 1
ATOM 2064 C C . VAL A 1 265 ? -16.194 -4.080 3.657 1.00 94.44 265 VAL A C 1
ATOM 2066 O O . VAL A 1 265 ? -16.260 -2.978 3.115 1.00 94.44 265 VAL A O 1
ATOM 2069 N N . GLY A 1 266 ? -16.181 -4.220 4.980 1.00 95.69 266 GLY A N 1
ATOM 2070 C CA . GLY A 1 266 ? -16.052 -3.096 5.898 1.00 95.69 266 GLY A CA 1
ATOM 2071 C C . GLY A 1 266 ? -14.585 -2.712 6.041 1.00 95.69 266 GLY A C 1
ATOM 2072 O O . GLY A 1 266 ? -13.704 -3.574 5.971 1.00 95.69 266 GLY A O 1
ATOM 2073 N N . TRP A 1 267 ? -14.300 -1.428 6.261 1.00 97.12 267 TRP A N 1
ATOM 2074 C CA . TRP A 1 267 ? -12.941 -0.979 6.562 1.00 97.12 267 TRP A CA 1
ATOM 2075 C C . TRP A 1 267 ? -12.899 0.088 7.648 1.00 97.12 267 TRP A C 1
ATOM 2077 O O . TRP A 1 267 ? -13.845 0.846 7.851 1.00 97.12 267 TRP A O 1
ATOM 2087 N N . ILE A 1 268 ? -11.763 0.143 8.341 1.00 97.88 268 ILE A N 1
ATOM 2088 C CA . ILE A 1 268 ? -11.428 1.137 9.360 1.00 97.88 268 ILE A CA 1
ATOM 2089 C C . ILE A 1 268 ? -10.037 1.706 9.086 1.00 97.88 268 ILE A C 1
ATOM 2091 O O . ILE A 1 268 ? -9.132 0.981 8.672 1.00 97.88 268 ILE A O 1
ATOM 2095 N N . ARG A 1 269 ? -9.838 3.000 9.345 1.00 97.62 269 ARG A N 1
ATOM 2096 C CA . ARG A 1 269 ? -8.506 3.622 9.375 1.00 97.62 269 ARG A CA 1
ATOM 2097 C C . ARG A 1 269 ? -8.374 4.643 10.492 1.00 97.62 269 ARG A C 1
ATOM 2099 O O . ARG A 1 269 ? -9.333 5.337 10.819 1.00 97.62 269 ARG A O 1
ATOM 2106 N N . LEU A 1 270 ? -7.165 4.781 11.029 1.00 97.50 270 LEU A N 1
ATOM 2107 C CA . LEU A 1 270 ? -6.822 5.873 11.938 1.00 97.50 270 LEU A CA 1
ATOM 2108 C C . LEU A 1 270 ? -6.398 7.116 11.152 1.00 97.50 270 LEU A C 1
ATOM 2110 O O . LEU A 1 270 ? -5.539 7.059 10.267 1.00 97.50 270 LEU A O 1
ATOM 2114 N N . ARG A 1 271 ? -6.940 8.263 11.549 1.00 95.00 271 ARG A N 1
ATOM 2115 C CA . ARG A 1 271 ? -6.503 9.596 11.147 1.00 95.00 271 ARG A CA 1
ATOM 2116 C C . ARG A 1 271 ? -5.968 10.319 12.374 1.00 95.00 271 ARG A C 1
ATOM 2118 O O . ARG A 1 271 ? -6.686 10.553 13.345 1.00 95.00 271 ARG A O 1
ATOM 2125 N N . ASN A 1 272 ? -4.693 10.669 12.315 1.00 92.19 272 ASN A N 1
ATOM 2126 C CA . ASN A 1 272 ? -4.019 11.493 13.305 1.00 92.19 272 ASN A CA 1
ATOM 2127 C C . ASN A 1 272 ? -2.903 12.280 12.612 1.00 92.19 272 ASN A C 1
ATOM 2129 O O . ASN A 1 272 ? -2.313 11.799 11.646 1.00 92.19 272 ASN A O 1
ATOM 2133 N N . ARG A 1 273 ? -2.615 13.485 13.109 1.00 90.25 273 ARG A N 1
ATOM 2134 C CA . ARG A 1 273 ? -1.478 14.288 12.653 1.00 90.25 273 ARG A CA 1
ATOM 2135 C C . ARG A 1 273 ? -0.344 14.157 13.653 1.00 90.25 273 ARG A C 1
ATOM 2137 O O . ARG A 1 273 ? -0.273 14.934 14.595 1.00 90.25 273 ARG A O 1
ATOM 2144 N N . GLY A 1 274 ? 0.537 13.186 13.474 1.00 88.12 274 GLY A N 1
ATOM 2145 C CA . GLY A 1 274 ? 1.615 12.924 14.423 1.00 88.12 274 GLY A CA 1
ATOM 2146 C C . GLY A 1 274 ? 2.273 11.572 14.179 1.00 88.12 274 GLY A C 1
ATOM 2147 O O . GLY A 1 274 ? 1.797 10.806 13.337 1.00 88.12 274 GLY A O 1
ATOM 2148 N N . PRO A 1 275 ? 3.397 11.284 14.856 1.00 89.94 275 PRO A N 1
ATOM 2149 C CA . PRO A 1 275 ? 3.971 9.948 14.835 1.00 89.94 275 PRO A CA 1
ATOM 2150 C C . PRO A 1 275 ? 3.000 8.953 15.474 1.00 89.94 275 PRO A C 1
ATOM 2152 O O . PRO A 1 275 ? 2.374 9.234 16.496 1.00 89.94 275 PRO A O 1
ATOM 2155 N N . VAL A 1 276 ? 2.906 7.782 14.857 1.00 94.06 276 VAL A N 1
ATOM 2156 C CA . VAL A 1 276 ? 2.103 6.661 15.334 1.00 94.06 276 VAL A CA 1
ATOM 2157 C C . VAL A 1 276 ? 3.044 5.479 15.511 1.00 94.06 276 VAL A C 1
ATOM 2159 O O . VAL A 1 276 ? 3.721 5.077 14.567 1.00 94.06 276 VAL A O 1
ATOM 2162 N N . GLU A 1 277 ? 3.097 4.939 16.721 1.00 96.50 277 GLU A N 1
ATOM 2163 C CA . GLU A 1 277 ? 3.769 3.687 17.048 1.00 96.50 277 GLU A CA 1
ATOM 2164 C C . GLU A 1 277 ? 2.708 2.600 17.209 1.00 96.50 277 GLU A C 1
ATOM 2166 O O . GLU A 1 277 ? 2.197 2.379 18.307 1.00 96.50 277 GLU A O 1
ATOM 2171 N N . ALA A 1 278 ? 2.329 1.954 16.104 1.00 98.19 278 ALA A N 1
ATOM 2172 C CA . ALA A 1 278 ? 1.330 0.897 16.114 1.00 98.19 278 ALA A CA 1
ATOM 2173 C C . ALA A 1 278 ? 1.898 -0.461 15.693 1.00 98.19 278 ALA A C 1
ATOM 2175 O O . ALA A 1 278 ? 2.816 -0.554 14.876 1.00 98.19 278 ALA A O 1
ATOM 2176 N N . ARG A 1 279 ? 1.318 -1.529 16.243 1.00 98.50 279 ARG A N 1
ATOM 2177 C CA . ARG A 1 279 ? 1.679 -2.912 15.930 1.00 98.50 279 ARG A CA 1
ATOM 2178 C C . ARG A 1 279 ? 0.432 -3.776 15.804 1.00 98.50 279 ARG A C 1
ATOM 2180 O O . ARG A 1 279 ? -0.411 -3.756 16.698 1.00 98.50 279 ARG A O 1
ATOM 2187 N N . ALA A 1 280 ? 0.341 -4.521 14.707 1.00 98.62 280 ALA A N 1
ATOM 2188 C CA . ALA A 1 280 ? -0.705 -5.500 14.452 1.00 98.62 280 ALA A CA 1
ATOM 2189 C C . ALA A 1 280 ? -0.186 -6.905 14.774 1.00 98.62 280 ALA A C 1
ATOM 2191 O O . ALA A 1 280 ? 0.885 -7.308 14.318 1.00 98.62 280 ALA A O 1
ATOM 2192 N N . GLU A 1 281 ? -0.968 -7.633 15.556 1.00 97.69 281 GLU A N 1
ATOM 2193 C CA . GLU A 1 281 ? -0.746 -9.011 15.981 1.00 97.69 281 GLU A CA 1
ATOM 2194 C C . GLU A 1 281 ? -2.049 -9.802 15.786 1.00 97.69 281 GLU A C 1
ATOM 2196 O O . GLU A 1 281 ? -3.020 -9.292 15.220 1.00 97.69 281 GLU A O 1
ATOM 2201 N N . GLU A 1 282 ? -2.074 -11.063 16.208 1.00 97.94 282 GLU A N 1
ATOM 2202 C CA . GLU A 1 282 ? -3.235 -11.939 16.036 1.00 97.94 282 GLU A CA 1
ATOM 2203 C C . GLU A 1 282 ? -4.494 -11.337 16.677 1.00 97.94 282 GLU A C 1
ATOM 2205 O O . GLU A 1 282 ? -4.592 -11.209 17.896 1.00 97.94 282 GLU A O 1
ATOM 2210 N N . GLY A 1 283 ? -5.448 -10.915 15.841 1.00 98.00 283 GLY A N 1
ATOM 2211 C CA . GLY A 1 283 ? -6.698 -10.301 16.282 1.00 98.00 283 GLY A CA 1
ATOM 2212 C C . GLY A 1 283 ? -6.552 -8.958 17.001 1.00 98.00 283 GLY A C 1
ATOM 2213 O O . GLY A 1 283 ? -7.551 -8.460 17.516 1.00 98.00 283 GLY A O 1
ATOM 2214 N N . GLN A 1 284 ? -5.361 -8.353 17.064 1.00 98.38 284 GLN A N 1
ATOM 2215 C CA . GLN A 1 284 ? -5.117 -7.182 17.907 1.00 98.38 284 GLN A CA 1
ATOM 2216 C C . GLN A 1 284 ? -4.280 -6.106 17.210 1.00 98.38 284 GLN A C 1
ATOM 2218 O O . GLN A 1 284 ? -3.333 -6.402 16.486 1.00 98.38 284 GLN A O 1
ATOM 2223 N N . ILE A 1 285 ? -4.591 -4.836 17.478 1.00 98.69 285 ILE A N 1
ATOM 2224 C CA . ILE A 1 285 ? -3.701 -3.704 17.203 1.00 98.69 285 ILE A CA 1
ATOM 2225 C C . ILE A 1 285 ? -3.416 -2.965 18.509 1.00 98.69 285 ILE A C 1
ATOM 2227 O O . ILE A 1 285 ? -4.336 -2.571 19.225 1.00 98.69 285 ILE A O 1
ATOM 2231 N N . THR A 1 286 ? -2.138 -2.734 18.793 1.00 98.75 286 THR A N 1
ATOM 2232 C CA . THR A 1 286 ? -1.696 -1.784 19.821 1.00 98.75 286 THR A CA 1
ATOM 2233 C C . THR A 1 286 ? -1.272 -0.488 19.147 1.00 98.75 286 THR A C 1
ATOM 2235 O O . THR A 1 286 ? -0.651 -0.517 18.087 1.00 98.75 286 THR A O 1
ATOM 2238 N N . ILE A 1 287 ? -1.647 0.654 19.719 1.00 98.56 287 ILE A N 1
ATOM 2239 C CA . ILE A 1 287 ? -1.381 1.983 19.163 1.00 98.56 287 ILE A CA 1
ATOM 2240 C C . ILE A 1 287 ? -0.890 2.876 20.290 1.00 98.56 287 ILE A C 1
ATOM 2242 O O . ILE A 1 287 ? -1.568 3.035 21.307 1.00 98.56 287 ILE A O 1
ATOM 2246 N N . VAL A 1 288 ? 0.265 3.492 20.081 1.00 98.12 288 VAL A N 1
ATOM 2247 C CA . VAL A 1 288 ? 0.815 4.524 20.949 1.00 98.12 288 VAL A CA 1
ATOM 2248 C C . VAL A 1 288 ? 1.102 5.754 20.102 1.00 98.12 288 VAL A C 1
ATOM 2250 O O . VAL A 1 288 ? 1.836 5.691 19.119 1.00 98.12 288 VAL A O 1
ATOM 2253 N N . CYS A 1 289 ? 0.520 6.886 20.476 1.00 95.81 289 CYS A N 1
ATOM 2254 C CA . CYS A 1 289 ? 0.734 8.153 19.788 1.00 95.81 289 CYS A CA 1
ATOM 2255 C C . CYS A 1 289 ? 1.298 9.167 20.788 1.00 95.81 289 CYS A C 1
ATOM 2257 O O . CYS A 1 289 ? 0.527 9.719 21.585 1.00 95.81 289 CYS A O 1
ATOM 2259 N N . PRO A 1 290 ? 2.619 9.419 20.783 1.00 93.81 290 PRO A N 1
ATOM 2260 C CA . PRO A 1 290 ? 3.209 10.393 21.685 1.00 93.81 290 PRO A CA 1
ATOM 2261 C C . PRO A 1 290 ? 2.805 11.809 21.272 1.00 93.81 290 PRO A C 1
ATOM 2263 O O . PRO A 1 290 ? 2.789 12.155 20.087 1.00 93.81 290 PRO A O 1
ATOM 2266 N N . TRP A 1 291 ? 2.521 12.647 22.264 1.00 92.25 291 TRP A N 1
ATOM 2267 C CA . TRP A 1 291 ? 2.397 14.081 22.056 1.00 92.25 291 TRP A CA 1
ATOM 2268 C C . TRP A 1 291 ? 3.789 14.701 21.952 1.00 92.25 291 TRP A C 1
ATOM 2270 O O . TRP A 1 291 ? 4.655 14.481 22.802 1.00 92.25 291 TRP A O 1
ATOM 2280 N N . LEU A 1 292 ? 3.998 15.504 20.913 1.00 89.88 292 LEU A N 1
ATOM 2281 C CA . LEU A 1 292 ? 5.235 16.229 20.670 1.00 89.88 292 LEU A CA 1
ATOM 2282 C C . LEU A 1 292 ? 4.936 17.717 20.514 1.00 89.88 292 LEU A C 1
ATOM 2284 O O . LEU A 1 292 ? 4.166 18.108 19.637 1.00 89.88 292 LEU A O 1
ATOM 2288 N N . ALA A 1 293 ? 5.637 18.557 21.277 1.00 88.56 293 ALA A N 1
ATOM 2289 C CA . ALA A 1 293 ? 5.519 20.013 21.172 1.00 88.56 293 ALA A CA 1
ATOM 2290 C C . ALA A 1 293 ? 5.720 20.523 19.730 1.00 88.56 293 ALA A C 1
ATOM 2292 O O . ALA A 1 293 ? 4.953 21.353 19.258 1.00 88.56 293 ALA A O 1
ATOM 2293 N N . ALA A 1 294 ? 6.688 19.970 18.990 1.00 86.69 294 ALA A N 1
ATOM 2294 C CA . ALA A 1 294 ? 6.932 20.344 17.592 1.00 86.69 294 ALA A CA 1
ATOM 2295 C C . ALA A 1 294 ? 5.783 19.945 16.641 1.00 86.69 294 ALA A C 1
ATOM 2297 O O . ALA A 1 294 ? 5.539 20.610 15.635 1.00 86.69 294 ALA A O 1
ATOM 2298 N N . ALA A 1 295 ? 5.072 18.851 16.935 1.00 86.44 295 ALA A N 1
ATOM 2299 C CA . ALA A 1 295 ? 3.906 18.445 16.155 1.00 86.44 295 ALA A CA 1
ATOM 2300 C C . ALA A 1 295 ? 2.684 19.305 16.501 1.00 86.44 295 ALA A C 1
ATOM 2302 O O . ALA A 1 295 ? 1.934 19.668 15.600 1.00 86.44 295 ALA A O 1
ATOM 2303 N N . GLU A 1 296 ? 2.517 19.693 17.766 1.00 88.38 296 GLU A N 1
ATOM 2304 C CA . GLU A 1 296 ? 1.489 20.654 18.176 1.00 88.38 296 GLU A CA 1
ATOM 2305 C C . GLU A 1 296 ? 1.735 22.046 17.575 1.00 88.38 296 GLU A C 1
ATOM 2307 O O . GLU A 1 296 ? 0.805 22.650 17.055 1.00 88.38 296 GLU A O 1
ATOM 2312 N N . GLU A 1 297 ? 2.981 22.526 17.532 1.00 89.88 297 GLU A N 1
ATOM 2313 C CA . GLU A 1 297 ? 3.332 23.781 16.851 1.00 89.88 297 GLU A CA 1
ATOM 2314 C C . GLU A 1 297 ? 2.946 23.747 15.362 1.00 89.88 297 GLU A C 1
ATOM 2316 O O . GLU A 1 297 ? 2.446 24.731 14.815 1.00 89.88 297 GLU A O 1
ATOM 2321 N N . ARG A 1 298 ? 3.137 22.596 14.704 1.00 88.31 298 ARG A N 1
ATOM 2322 C CA . ARG A 1 298 ? 2.846 22.425 13.275 1.00 88.31 298 ARG A CA 1
ATOM 2323 C C . ARG A 1 298 ? 1.364 22.189 12.968 1.00 88.31 298 ARG A C 1
ATOM 2325 O O . ARG A 1 298 ? 0.885 22.649 11.933 1.00 88.31 298 ARG A O 1
ATOM 2332 N N . TYR A 1 299 ? 0.659 21.428 13.802 1.00 88.81 299 TYR A N 1
ATOM 2333 C CA . TYR A 1 299 ? -0.682 20.907 13.499 1.00 88.81 299 TYR A CA 1
ATOM 2334 C C . TYR A 1 299 ? -1.787 21.436 14.429 1.00 88.81 299 TYR A C 1
ATOM 2336 O O . TYR A 1 299 ? -2.973 21.227 14.146 1.00 88.81 299 TYR A O 1
ATOM 2344 N N . GLY A 1 300 ? -1.426 22.126 15.511 1.00 89.44 300 GLY A N 1
ATOM 2345 C CA . GLY A 1 300 ? -2.339 22.599 16.550 1.00 89.44 300 GLY A CA 1
ATOM 2346 C C . GLY A 1 300 ? -3.085 21.455 17.239 1.00 89.44 300 GLY A C 1
ATOM 2347 O O . GLY A 1 300 ? -2.580 20.335 17.358 1.00 89.44 300 GLY A O 1
ATOM 2348 N N . ASP A 1 301 ? -4.336 21.721 17.619 1.00 87.62 301 ASP A N 1
ATOM 2349 C CA . ASP A 1 301 ? -5.209 20.779 18.338 1.00 87.62 301 ASP A CA 1
ATOM 2350 C C . ASP A 1 301 ? -5.469 19.466 17.577 1.00 87.62 301 ASP A C 1
ATOM 2352 O O . ASP A 1 301 ? -5.774 18.431 18.176 1.00 87.62 301 ASP A O 1
ATOM 2356 N N . HIS A 1 302 ? -5.282 19.456 16.253 1.00 88.50 302 HIS A N 1
ATOM 2357 C CA . HIS A 1 302 ? -5.388 18.241 15.444 1.00 88.50 302 HIS A CA 1
ATOM 2358 C C . HIS A 1 302 ? -4.354 17.176 15.841 1.00 88.50 302 HIS A C 1
ATOM 2360 O O . HIS A 1 302 ? -4.604 15.990 15.634 1.00 88.50 302 HIS A O 1
ATOM 2366 N N . HIS A 1 303 ? -3.213 17.562 16.430 1.00 92.50 303 HIS A N 1
ATOM 2367 C CA . HIS A 1 303 ? -2.227 16.605 16.943 1.00 92.50 303 HIS A CA 1
ATOM 2368 C C . HIS A 1 303 ? -2.777 15.787 18.125 1.00 92.50 303 HIS A C 1
ATOM 2370 O O . HIS A 1 303 ? -2.428 14.619 18.290 1.00 92.50 303 HIS A O 1
ATOM 2376 N N . ARG A 1 304 ? -3.696 16.375 18.904 1.00 94.88 304 ARG A N 1
ATOM 2377 C CA . ARG A 1 304 ? -4.363 15.748 20.057 1.00 94.88 304 ARG A CA 1
ATOM 2378 C C . ARG A 1 304 ? -5.621 14.967 19.686 1.00 94.88 304 ARG A C 1
ATOM 2380 O O . ARG A 1 304 ? -6.281 14.439 20.577 1.00 94.88 304 ARG A O 1
ATOM 2387 N N . THR A 1 305 ? -5.975 14.918 18.405 1.00 95.88 305 THR A N 1
ATOM 2388 C CA . THR A 1 305 ? -7.215 14.300 17.930 1.00 95.88 305 THR A CA 1
ATOM 2389 C C . THR A 1 305 ? -6.912 12.999 17.191 1.00 95.88 305 THR A C 1
ATOM 2391 O O . THR A 1 305 ? -6.034 12.949 16.324 1.00 95.88 305 THR A O 1
ATOM 2394 N N . TYR A 1 306 ? -7.650 11.943 17.529 1.00 97.06 306 TYR A N 1
ATOM 2395 C CA . TYR A 1 306 ? -7.537 10.614 16.927 1.00 97.06 306 TYR A CA 1
ATOM 2396 C C . TYR A 1 306 ? -8.903 10.208 16.405 1.00 97.06 306 TYR A C 1
ATOM 2398 O O . TYR A 1 306 ? -9.836 10.040 17.189 1.00 97.06 306 TYR A O 1
ATOM 2406 N N . VAL A 1 307 ? -9.023 10.076 15.088 1.00 97.56 307 VAL A N 1
ATOM 2407 C CA . VAL A 1 307 ? -10.292 9.745 14.441 1.00 97.56 307 VAL A CA 1
ATOM 2408 C C . VAL A 1 307 ? -10.172 8.377 13.797 1.00 97.56 307 VAL A C 1
ATOM 2410 O O . VAL A 1 307 ? -9.351 8.182 12.903 1.00 97.56 307 VAL A O 1
ATOM 2413 N N . PHE A 1 308 ? -10.990 7.433 14.243 1.00 98.06 308 PHE A N 1
ATOM 2414 C CA . PHE A 1 308 ? -11.211 6.185 13.530 1.00 98.06 308 PHE A CA 1
ATOM 2415 C C . PHE A 1 308 ? -12.350 6.399 12.541 1.00 98.06 308 PHE A C 1
ATOM 2417 O O . PHE A 1 308 ? -13.496 6.602 12.939 1.00 98.06 308 PHE A O 1
ATOM 2424 N N . GLU A 1 309 ? -12.010 6.398 11.257 1.00 97.12 309 GLU A N 1
ATOM 2425 C CA . GLU A 1 309 ? -12.974 6.473 10.163 1.00 97.12 309 GLU A CA 1
ATOM 2426 C C . GLU A 1 309 ? -13.338 5.056 9.736 1.00 97.12 309 GLU A C 1
ATOM 2428 O O . GLU A 1 309 ? -12.444 4.257 9.447 1.00 97.12 309 GLU A O 1
ATOM 2433 N N . ILE A 1 310 ? -14.633 4.753 9.707 1.00 96.62 310 ILE A N 1
ATOM 2434 C CA . ILE A 1 310 ? -15.167 3.411 9.483 1.00 96.62 310 ILE A CA 1
ATOM 2435 C C . ILE A 1 310 ? -16.229 3.484 8.388 1.00 96.62 310 ILE A C 1
ATOM 2437 O O . ILE A 1 310 ? -17.235 4.171 8.557 1.00 96.62 310 ILE A O 1
ATOM 2441 N N . ALA A 1 311 ? -16.041 2.761 7.287 1.00 93.94 311 ALA A N 1
ATOM 2442 C CA . ALA A 1 311 ? -17.079 2.609 6.271 1.00 93.94 311 ALA A CA 1
ATOM 2443 C C . ALA A 1 311 ? -17.847 1.311 6.482 1.00 93.94 311 ALA A C 1
ATOM 2445 O O . ALA A 1 311 ? -17.237 0.243 6.572 1.00 93.94 311 ALA A O 1
ATOM 2446 N N . LEU A 1 312 ? -19.175 1.422 6.537 1.00 84.50 312 LEU A N 1
ATOM 2447 C CA . LEU A 1 312 ? -20.070 0.293 6.799 1.00 84.50 312 LEU A CA 1
ATOM 2448 C C . LEU A 1 312 ? -21.104 0.041 5.698 1.00 84.50 312 LEU A C 1
ATOM 2450 O O . LEU A 1 312 ? -21.786 -0.966 5.789 1.00 84.50 312 LEU A O 1
ATOM 2454 N N . ASP A 1 313 ? -21.224 0.919 4.698 1.00 71.19 313 ASP A N 1
ATOM 2455 C CA . ASP A 1 313 ? -22.423 1.074 3.856 1.00 71.19 313 ASP A CA 1
ATOM 2456 C C . ASP A 1 313 ? -23.693 1.344 4.705 1.00 71.19 313 ASP A C 1
ATOM 2458 O O . ASP A 1 313 ? -23.969 0.731 5.736 1.00 71.19 313 ASP A O 1
ATOM 2462 N N . THR A 1 314 ? -24.468 2.357 4.327 1.00 62.69 314 THR A N 1
ATOM 2463 C CA . THR A 1 314 ? -25.483 3.009 5.187 1.00 62.69 314 THR A CA 1
ATOM 2464 C C . THR A 1 314 ? -26.631 2.110 5.668 1.00 62.69 314 THR A C 1
ATOM 2466 O O . THR A 1 314 ? -27.414 2.526 6.523 1.00 62.69 314 THR A O 1
ATOM 2469 N N . SER A 1 315 ? -26.763 0.892 5.138 1.00 72.19 315 SER A N 1
ATOM 2470 C CA . SER A 1 315 ? -27.817 -0.062 5.494 1.00 72.19 315 SER A CA 1
ATOM 2471 C C . SER A 1 315 ? -27.603 -0.781 6.825 1.00 72.19 315 SER A C 1
ATOM 2473 O O . SER A 1 315 ? -28.530 -1.432 7.313 1.00 72.19 315 SER A O 1
ATOM 2475 N N . HIS A 1 316 ? -26.408 -0.701 7.410 1.00 78.50 316 HIS A N 1
ATOM 2476 C CA . HIS A 1 316 ? -26.054 -1.508 8.571 1.00 78.50 316 HIS A CA 1
ATOM 2477 C C . HIS A 1 316 ? -26.141 -0.756 9.905 1.00 78.50 316 HIS A C 1
ATOM 2479 O O . HIS A 1 316 ? -25.904 0.447 9.998 1.00 78.50 316 HIS A O 1
ATOM 2485 N N . THR A 1 317 ? -26.474 -1.479 10.978 1.00 83.06 317 THR A N 1
ATOM 2486 C CA . THR A 1 317 ? -26.540 -0.920 12.336 1.00 83.06 317 THR A CA 1
ATOM 2487 C C . THR A 1 317 ? -25.172 -0.904 13.008 1.00 83.06 317 THR A C 1
ATOM 2489 O O . THR A 1 317 ? -24.442 -1.889 12.943 1.00 83.06 317 THR A O 1
ATOM 2492 N N . PHE A 1 318 ? -24.878 0.177 13.728 1.00 90.00 318 PHE A N 1
ATOM 2493 C CA . PHE A 1 318 ? -23.631 0.390 14.459 1.00 90.00 318 PHE A CA 1
ATOM 2494 C C . PHE A 1 318 ? -23.911 0.943 15.862 1.00 90.00 318 PHE A C 1
ATOM 2496 O O . PHE A 1 318 ? -24.798 1.789 16.021 1.00 90.00 318 PHE A O 1
ATOM 2503 N N . SER A 1 319 ? -23.127 0.535 16.865 1.00 92.81 319 SER A N 1
ATOM 2504 C CA . SER A 1 319 ? -23.075 1.233 18.156 1.00 92.81 319 SER A CA 1
ATOM 2505 C C . SER A 1 319 ? -21.648 1.422 18.673 1.00 92.81 319 SER A C 1
ATOM 2507 O O . SER A 1 319 ? -20.800 0.535 18.600 1.00 92.81 319 SER A O 1
ATOM 2509 N N . CYS A 1 320 ? -21.387 2.605 19.234 1.00 94.81 320 CYS A N 1
ATOM 2510 C CA . CYS A 1 320 ? -20.120 2.941 19.875 1.00 94.81 320 CYS A CA 1
ATOM 2511 C C . CYS A 1 320 ? -20.301 2.987 21.391 1.00 94.81 320 CYS A C 1
ATOM 2513 O O . CYS A 1 320 ? -21.094 3.781 21.901 1.00 94.81 320 CYS A O 1
ATOM 2515 N N . HIS A 1 321 ? -19.520 2.192 22.110 1.00 94.31 321 HIS A N 1
ATOM 2516 C CA . HIS A 1 321 ? -19.372 2.266 23.558 1.00 94.31 321 HIS A CA 1
ATOM 2517 C C . HIS A 1 321 ? -17.931 2.664 23.906 1.00 94.31 321 HIS A C 1
ATOM 2519 O O . HIS A 1 321 ? -17.069 2.771 23.033 1.00 94.31 321 HIS A O 1
ATOM 2525 N N . ALA A 1 322 ? -17.666 2.941 25.184 1.00 92.56 322 ALA A N 1
ATOM 2526 C CA . ALA A 1 322 ? -16.330 3.346 25.625 1.00 92.56 322 ALA A CA 1
ATOM 2527 C C . ALA A 1 322 ? -15.307 2.200 25.527 1.00 92.56 322 ALA A C 1
ATOM 2529 O O . ALA A 1 322 ? -14.139 2.448 25.244 1.00 92.56 322 ALA A O 1
ATOM 2530 N N . ASP A 1 323 ? -15.759 0.967 25.754 1.00 96.50 323 ASP A N 1
ATOM 2531 C CA . ASP A 1 323 ? -14.950 -0.251 25.855 1.00 96.50 323 ASP A CA 1
ATOM 2532 C C . ASP A 1 323 ? -15.111 -1.200 24.656 1.00 96.50 323 ASP A C 1
ATOM 2534 O O . ASP A 1 323 ? -14.413 -2.210 24.562 1.00 96.50 323 ASP A O 1
ATOM 2538 N N . HIS A 1 324 ? -16.030 -0.907 23.733 1.00 97.50 324 HIS A N 1
ATOM 2539 C CA . HIS A 1 324 ? -16.185 -1.661 22.494 1.00 97.50 324 HIS A CA 1
ATOM 2540 C C . HIS A 1 324 ? -16.956 -0.889 21.417 1.00 97.50 324 HIS A C 1
ATOM 2542 O O . HIS A 1 324 ? -17.777 -0.018 21.708 1.00 97.50 324 HIS A O 1
ATOM 2548 N N . TRP A 1 325 ? -16.728 -1.262 20.163 1.00 97.25 325 TRP A N 1
ATOM 2549 C CA . TRP A 1 325 ? -17.513 -0.850 19.006 1.00 97.25 325 TRP A CA 1
ATOM 2550 C C . TRP A 1 325 ? -18.214 -2.077 18.434 1.00 97.25 325 TRP A C 1
ATOM 2552 O O . TRP A 1 325 ? -17.569 -3.081 18.118 1.00 97.25 325 TRP A O 1
ATOM 2562 N N . ASP A 1 326 ? -19.534 -2.001 18.328 1.00 95.56 326 ASP A N 1
ATOM 2563 C CA . ASP A 1 326 ? -20.358 -3.029 17.715 1.00 95.56 326 ASP A CA 1
ATOM 2564 C C . ASP A 1 326 ? -20.531 -2.702 16.227 1.00 95.56 326 ASP A C 1
ATOM 2566 O O . ASP A 1 326 ? -21.281 -1.788 15.863 1.00 95.56 326 ASP A O 1
ATOM 2570 N N . LEU A 1 327 ? -19.777 -3.411 15.382 1.00 94.69 327 LEU A N 1
ATOM 2571 C CA . LEU A 1 327 ? -19.836 -3.301 13.930 1.00 94.69 327 LEU A CA 1
ATOM 2572 C C . LEU A 1 327 ? -20.576 -4.517 13.334 1.00 94.69 327 LEU A C 1
ATOM 2574 O O . LEU A 1 327 ? -20.553 -5.630 13.880 1.00 94.69 327 LEU A O 1
ATOM 2578 N N . PRO A 1 328 ? -21.186 -4.359 12.153 1.00 93.56 328 PRO A N 1
ATOM 2579 C CA . PRO A 1 328 ? -21.725 -5.480 11.391 1.00 93.56 328 PRO A CA 1
ATOM 2580 C C . PRO A 1 328 ? -20.604 -6.473 11.071 1.00 93.56 328 PRO A C 1
ATOM 2582 O O . PRO A 1 328 ? -19.595 -6.102 10.484 1.00 93.56 328 PRO A O 1
ATOM 2585 N N . GLY A 1 329 ? -20.755 -7.732 11.484 1.00 93.75 329 GLY A N 1
ATOM 2586 C CA . GLY A 1 329 ? -19.739 -8.776 11.279 1.00 93.75 329 GLY A CA 1
ATOM 2587 C C . GLY A 1 329 ? -18.522 -8.719 12.219 1.00 93.75 329 GLY A C 1
ATOM 2588 O O . GLY A 1 329 ? -17.768 -9.688 12.275 1.00 93.75 329 GLY A O 1
ATOM 2589 N N . LEU A 1 330 ? -18.341 -7.659 13.017 1.00 96.31 330 LEU A N 1
ATOM 2590 C CA . LEU A 1 330 ? -17.136 -7.475 13.834 1.00 96.31 330 LEU A CA 1
ATOM 2591 C C . LEU A 1 330 ? -17.421 -6.725 15.141 1.00 96.31 330 LEU A C 1
ATOM 2593 O O . LEU A 1 330 ? -18.031 -5.667 15.143 1.00 96.31 330 LEU A O 1
ATOM 2597 N N . VAL A 1 331 ? -16.918 -7.220 16.268 1.00 97.44 331 VAL A N 1
ATOM 2598 C CA . VAL A 1 331 ? -16.841 -6.427 17.503 1.00 97.44 331 VAL A CA 1
ATOM 2599 C C . VAL A 1 331 ? -15.395 -6.020 17.725 1.00 97.44 331 VAL A C 1
ATOM 2601 O O . VAL A 1 331 ? -14.521 -6.880 17.797 1.00 97.44 331 VAL A O 1
ATOM 2604 N N . ILE A 1 332 ? -15.133 -4.724 17.876 1.00 98.31 332 ILE A N 1
ATOM 2605 C CA . ILE A 1 332 ? -13.812 -4.232 18.280 1.00 98.31 332 ILE A CA 1
ATOM 2606 C C . ILE A 1 332 ? -13.866 -3.922 19.769 1.00 98.31 332 ILE A C 1
ATOM 2608 O O . ILE A 1 332 ? -14.547 -2.989 20.175 1.00 98.31 332 ILE A O 1
ATOM 2612 N N . ARG A 1 333 ? -13.160 -4.689 20.601 1.00 98.50 333 ARG A N 1
ATOM 2613 C CA . ARG A 1 333 ? -12.963 -4.331 22.015 1.00 98.50 333 ARG A CA 1
ATOM 2614 C C . ARG A 1 333 ? -11.894 -3.255 22.114 1.00 98.50 333 ARG A C 1
ATOM 2616 O O . ARG A 1 333 ? -10.872 -3.361 21.441 1.00 98.50 333 ARG A O 1
ATOM 2623 N N . VAL A 1 334 ? -12.123 -2.259 22.958 1.00 98.50 334 VAL A N 1
ATOM 2624 C CA . VAL A 1 334 ? -11.286 -1.067 23.081 1.00 98.50 334 VAL A CA 1
ATOM 2625 C C . VAL A 1 334 ? -10.822 -0.914 24.520 1.00 98.50 334 VAL A C 1
ATOM 2627 O O . VAL A 1 334 ? -11.626 -0.806 25.441 1.00 98.50 334 VAL A O 1
ATOM 2630 N N . ASN A 1 335 ? -9.510 -0.845 24.704 1.00 98.50 335 ASN A N 1
ATOM 2631 C CA . ASN A 1 335 ? -8.891 -0.370 25.933 1.00 98.50 335 ASN A CA 1
ATOM 2632 C C . ASN A 1 335 ? -8.085 0.891 25.602 1.00 98.50 335 ASN A C 1
ATOM 2634 O O . ASN A 1 335 ? -7.224 0.863 24.724 1.00 98.50 335 ASN A O 1
ATOM 2638 N N . SER A 1 336 ? -8.384 2.012 26.258 1.00 98.06 336 SER A N 1
ATOM 2639 C CA . SER A 1 336 ? -7.712 3.290 26.015 1.00 98.06 336 SER A CA 1
ATOM 2640 C C . SER A 1 336 ? -7.559 4.093 27.303 1.00 98.06 336 SER A C 1
ATOM 2642 O O . SER A 1 336 ? -8.399 4.017 28.198 1.00 98.06 336 SER A O 1
ATOM 2644 N N . ASN A 1 337 ? -6.491 4.890 27.385 1.00 97.81 337 ASN A N 1
ATOM 2645 C CA . ASN A 1 337 ? -6.291 5.871 28.458 1.00 97.81 337 ASN A CA 1
ATOM 2646 C C . ASN A 1 337 ? -7.047 7.192 28.223 1.00 97.81 337 ASN A C 1
ATOM 2648 O O . ASN A 1 337 ? -6.956 8.108 29.046 1.00 97.81 337 ASN A O 1
ATOM 2652 N N . LEU A 1 338 ? -7.748 7.311 27.095 1.00 97.38 338 LEU A N 1
ATOM 2653 C CA . LEU A 1 338 ? -8.481 8.508 26.719 1.00 97.38 338 LEU A CA 1
ATOM 2654 C C . LEU A 1 338 ? -9.921 8.492 27.258 1.00 97.38 338 LEU A C 1
ATOM 2656 O O . LEU A 1 338 ? -10.486 7.423 27.505 1.00 97.38 338 LEU A O 1
ATOM 2660 N N . PRO A 1 339 ? -10.547 9.671 27.420 1.00 96.38 339 PRO A N 1
ATOM 2661 C CA . PRO A 1 339 ? -11.976 9.768 27.698 1.00 96.38 339 PRO A CA 1
ATOM 2662 C C . PRO A 1 339 ? -12.833 9.080 26.627 1.00 96.38 339 PRO A C 1
ATOM 2664 O O . PRO A 1 339 ? -12.376 8.816 25.514 1.00 96.38 339 PRO A O 1
ATOM 2667 N N . SER A 1 340 ? -14.105 8.831 26.953 1.00 94.56 340 SER A N 1
ATOM 2668 C CA . SER A 1 340 ? -15.062 8.251 26.005 1.00 94.56 340 SER A CA 1
ATOM 2669 C C . SER A 1 340 ? -15.131 9.057 24.701 1.00 94.56 340 SER A C 1
ATOM 2671 O O . SER A 1 340 ? -15.110 10.292 24.751 1.00 94.56 340 SER A O 1
ATOM 2673 N N . PRO A 1 341 ? -15.234 8.380 23.546 1.00 96.56 341 PRO A N 1
ATOM 2674 C CA . PRO A 1 341 ? -15.193 9.052 22.260 1.00 96.56 341 PRO A CA 1
ATOM 2675 C C . PRO A 1 341 ? -16.482 9.813 21.961 1.00 96.56 341 PRO A C 1
ATOM 2677 O O . PRO A 1 341 ? -17.553 9.525 22.499 1.00 96.56 341 PRO A O 1
ATOM 2680 N N . HIS A 1 342 ? -16.377 10.742 21.018 1.00 95.88 342 HIS A N 1
ATOM 2681 C CA . HIS A 1 342 ? -17.516 11.314 20.316 1.00 95.88 342 HIS A CA 1
ATOM 2682 C C . HIS A 1 342 ? -17.715 10.605 18.971 1.00 95.88 342 HIS A C 1
ATOM 2684 O O . HIS A 1 342 ? -16.740 10.286 18.292 1.00 95.88 342 HIS A O 1
ATOM 2690 N N . THR A 1 343 ? -18.968 10.388 18.569 1.00 96.19 343 THR A N 1
ATOM 2691 C CA . THR A 1 343 ? -19.310 9.712 17.313 1.00 96.19 343 THR A CA 1
ATOM 2692 C C . THR A 1 343 ? -20.155 10.609 16.419 1.00 96.19 343 THR A C 1
ATOM 2694 O O . THR A 1 343 ? -21.174 11.139 16.863 1.00 96.19 343 THR A O 1
ATOM 2697 N N . THR A 1 344 ? -19.780 10.703 15.144 1.00 94.62 344 THR A N 1
ATOM 2698 C CA . THR A 1 344 ? -20.592 11.309 14.078 1.00 94.62 344 THR A CA 1
ATOM 2699 C C . THR A 1 344 ? -20.721 10.358 12.892 1.00 94.62 344 THR A C 1
ATOM 2701 O O . THR A 1 344 ? -19.918 9.440 12.736 1.00 94.62 344 THR A O 1
ATOM 2704 N N . ILE A 1 345 ? -21.736 10.571 12.055 1.00 91.69 345 ILE A N 1
ATOM 2705 C CA . ILE A 1 345 ? -21.946 9.823 10.812 1.00 91.69 345 ILE A CA 1
ATOM 2706 C C . ILE A 1 345 ? -22.125 10.837 9.688 1.00 91.69 345 ILE A C 1
ATOM 2708 O O . ILE A 1 345 ? -22.941 11.749 9.828 1.00 91.69 345 ILE A O 1
ATOM 2712 N N . ASP A 1 346 ? -21.378 10.671 8.603 1.00 90.19 346 ASP A N 1
ATOM 2713 C CA . ASP A 1 346 ? -21.489 11.486 7.393 1.00 90.19 346 ASP A CA 1
ATOM 2714 C C . ASP A 1 346 ? -21.330 10.598 6.157 1.00 90.19 346 ASP A C 1
ATOM 2716 O O . ASP A 1 346 ? -20.426 9.770 6.112 1.00 90.19 346 ASP A O 1
ATOM 2720 N N . GLU A 1 347 ? -22.252 10.711 5.199 1.00 85.88 347 GLU A N 1
ATOM 2721 C CA . GLU A 1 347 ? -22.266 9.935 3.942 1.00 85.88 347 GLU A CA 1
ATOM 2722 C C . GLU A 1 347 ? -21.973 8.419 4.090 1.00 85.88 347 GLU A C 1
ATOM 2724 O O . GLU A 1 347 ? -21.334 7.801 3.243 1.00 85.88 347 GLU A O 1
ATOM 2729 N N . GLY A 1 348 ? -22.443 7.788 5.175 1.00 84.00 348 GLY A N 1
ATOM 2730 C CA . GLY A 1 348 ? -22.222 6.353 5.432 1.00 84.00 348 GLY A CA 1
ATOM 2731 C C . GLY A 1 348 ? -20.865 5.986 6.029 1.00 84.00 348 GLY A C 1
ATOM 2732 O O . GLY A 1 348 ? -20.579 4.802 6.222 1.00 84.00 348 GLY A O 1
ATOM 2733 N N . ILE A 1 349 ? -20.060 6.987 6.374 1.00 92.50 349 ILE A N 1
ATOM 2734 C CA . ILE A 1 349 ? -18.836 6.846 7.150 1.00 92.50 349 ILE A CA 1
ATOM 2735 C C . ILE A 1 349 ? -19.130 7.209 8.605 1.00 92.50 349 ILE A C 1
ATOM 2737 O O . ILE A 1 349 ? -19.674 8.270 8.915 1.00 92.50 349 ILE A O 1
ATOM 2741 N N . VAL A 1 350 ? -18.760 6.313 9.512 1.00 95.00 350 VAL A N 1
ATOM 2742 C CA . VAL A 1 350 ? -18.776 6.543 10.955 1.00 95.00 350 VAL A CA 1
ATOM 2743 C C . VAL A 1 350 ? -17.419 7.101 11.371 1.00 95.00 350 VAL A C 1
ATOM 2745 O O . VAL A 1 350 ? -16.373 6.564 11.010 1.00 95.00 350 VAL A O 1
ATOM 2748 N N . TYR A 1 351 ? -17.435 8.157 12.176 1.00 96.62 351 TYR A N 1
ATOM 2749 C CA . TYR A 1 351 ? -16.244 8.796 12.723 1.00 96.62 351 TYR A CA 1
ATOM 2750 C C . TYR A 1 351 ? -16.266 8.658 14.240 1.00 96.62 351 TYR A C 1
ATOM 2752 O O . TYR A 1 351 ? -17.132 9.231 14.900 1.00 96.62 351 TYR A O 1
ATOM 2760 N N . ILE A 1 352 ? -15.312 7.918 14.804 1.00 97.75 352 ILE A N 1
ATOM 2761 C CA . ILE A 1 352 ? -15.128 7.790 16.254 1.00 97.75 352 ILE A CA 1
ATOM 2762 C C . ILE A 1 352 ? -13.915 8.627 16.649 1.00 97.75 352 ILE A C 1
ATOM 2764 O O . ILE A 1 352 ? -12.784 8.308 16.287 1.00 97.75 352 ILE A O 1
ATOM 2768 N N . THR A 1 353 ? -14.155 9.710 17.381 1.00 98.00 353 THR A N 1
ATOM 2769 C CA . THR A 1 353 ? -13.148 10.720 17.710 1.00 98.00 353 THR A CA 1
ATOM 2770 C C . THR A 1 353 ? -12.783 10.669 19.185 1.00 98.00 353 THR A C 1
ATOM 2772 O O . THR A 1 353 ? -13.644 10.829 20.050 1.00 98.00 353 THR A O 1
ATOM 2775 N N . TYR A 1 354 ? -11.492 10.518 19.461 1.00 98.12 354 TYR A N 1
ATOM 2776 C CA . TYR A 1 354 ? -10.901 10.660 20.786 1.00 98.12 354 TYR A CA 1
ATOM 2777 C C . TYR A 1 354 ? -10.014 11.906 20.841 1.00 98.12 354 TYR A C 1
ATOM 2779 O O . TYR A 1 354 ? -9.339 12.246 19.865 1.00 98.12 354 TYR A O 1
ATOM 2787 N N . THR A 1 355 ? -9.965 12.548 22.007 1.00 97.44 355 THR A N 1
ATOM 2788 C CA . THR A 1 355 ? -9.136 13.734 22.250 1.00 97.44 355 THR A CA 1
ATOM 2789 C C . THR A 1 355 ? -8.209 13.487 23.434 1.00 97.44 355 THR A C 1
ATOM 2791 O O . THR A 1 355 ? -8.671 13.103 24.509 1.00 97.44 355 THR A O 1
ATOM 2794 N N . LEU A 1 356 ? -6.909 13.730 23.250 1.00 97.44 356 LEU A N 1
ATOM 2795 C CA . LEU A 1 356 ? -5.910 13.686 24.316 1.00 97.44 356 LEU A CA 1
ATOM 2796 C C . LEU A 1 356 ? -6.077 14.890 25.254 1.00 97.44 356 LEU A C 1
ATOM 2798 O O . LEU A 1 356 ? -5.915 16.029 24.797 1.00 97.44 356 LEU A O 1
ATOM 2802 N N . PRO A 1 357 ? -6.342 14.674 26.555 1.00 96.50 357 PRO A N 1
ATOM 2803 C CA . PRO A 1 357 ? -6.398 15.757 27.529 1.00 96.50 357 PRO A CA 1
ATOM 2804 C C . PRO A 1 357 ? -5.085 16.566 27.588 1.00 96.50 357 PRO A C 1
ATOM 2806 O O . PRO A 1 357 ? -4.010 15.994 27.391 1.00 96.50 357 PRO A O 1
ATOM 2809 N N . PRO A 1 358 ? -5.126 17.884 27.867 1.00 93.38 358 PRO A N 1
ATOM 2810 C CA . PRO A 1 358 ? -3.929 18.735 27.903 1.00 93.38 358 PRO A CA 1
ATOM 2811 C C . PRO A 1 358 ? -2.840 18.288 28.888 1.00 93.38 358 PRO A C 1
ATOM 2813 O O . PRO A 1 358 ? -1.666 18.575 28.672 1.00 93.38 358 PRO A O 1
ATOM 2816 N N . ASP A 1 359 ? -3.223 17.597 29.960 1.00 93.81 359 ASP A N 1
ATOM 2817 C CA . ASP A 1 359 ? -2.348 17.076 31.014 1.00 93.81 359 ASP A CA 1
ATOM 2818 C C . ASP A 1 359 ? -1.710 15.719 30.676 1.00 93.81 359 ASP A C 1
ATOM 2820 O O . ASP A 1 359 ? -0.824 15.259 31.398 1.00 93.81 359 ASP A O 1
ATOM 2824 N N . GLN A 1 360 ? -2.118 15.090 29.572 1.00 94.88 360 GLN A N 1
ATOM 2825 C CA . GLN A 1 360 ? -1.536 13.847 29.083 1.00 94.88 360 GLN A CA 1
ATOM 2826 C C . GLN A 1 360 ? -0.572 14.100 27.919 1.00 94.88 360 GLN A C 1
ATOM 2828 O O . GLN A 1 360 ? -0.774 14.981 27.080 1.00 94.88 360 GLN A O 1
ATOM 2833 N N . THR A 1 361 ? 0.477 13.280 27.854 1.00 94.62 361 THR A N 1
ATOM 2834 C CA . THR A 1 361 ? 1.542 13.379 26.843 1.00 94.62 361 THR A CA 1
ATOM 2835 C C . THR A 1 361 ? 1.523 12.235 25.834 1.00 94.62 361 THR A C 1
ATOM 2837 O O . THR A 1 361 ? 2.446 12.108 25.036 1.00 94.62 361 THR A O 1
ATOM 2840 N N . GLU A 1 362 ? 0.524 11.358 25.884 1.00 95.94 362 GLU A N 1
ATOM 2841 C CA . GLU A 1 362 ? 0.473 10.167 25.040 1.00 95.94 362 GLU A CA 1
ATOM 2842 C C . GLU A 1 362 ? -0.936 9.570 25.011 1.00 95.94 362 GLU A C 1
ATOM 2844 O O . GLU A 1 362 ? -1.568 9.399 26.056 1.00 95.94 362 GLU A O 1
ATOM 2849 N N . ALA A 1 363 ? -1.406 9.209 23.818 1.00 97.94 363 ALA A N 1
ATOM 2850 C CA . ALA A 1 363 ? -2.608 8.404 23.639 1.00 97.94 363 ALA A CA 1
ATOM 2851 C C . ALA A 1 363 ? -2.245 6.931 23.438 1.00 97.94 363 ALA A C 1
ATOM 2853 O O . ALA A 1 363 ? -1.332 6.611 22.673 1.00 97.94 363 ALA A O 1
ATOM 2854 N N . ARG A 1 364 ? -2.990 6.038 24.091 1.00 98.38 364 ARG A N 1
ATOM 2855 C CA . ARG A 1 364 ? -2.853 4.586 23.970 1.00 98.38 364 ARG A CA 1
ATOM 2856 C C . ARG A 1 364 ? -4.180 3.950 23.586 1.00 98.38 364 ARG A C 1
ATOM 2858 O O . ARG A 1 364 ? -5.223 4.298 24.145 1.00 98.38 364 ARG A O 1
ATOM 2865 N N . PHE A 1 365 ? -4.117 2.988 22.674 1.00 98.69 365 PHE A N 1
ATOM 2866 C CA . PHE A 1 365 ? -5.235 2.125 22.313 1.00 98.69 365 PHE A CA 1
ATOM 2867 C C . PHE A 1 365 ? -4.761 0.678 22.207 1.00 98.69 365 PHE A C 1
ATOM 2869 O O . PHE A 1 365 ? -3.735 0.396 21.590 1.00 98.69 365 PHE A O 1
ATOM 2876 N N . GLU A 1 366 ? -5.542 -0.243 22.751 1.00 98.69 366 GLU A N 1
ATOM 2877 C CA . GLU A 1 366 ? -5.473 -1.665 22.438 1.00 98.69 366 GLU A CA 1
ATOM 2878 C C . GLU A 1 366 ? -6.829 -2.054 21.852 1.00 98.69 366 GLU A C 1
ATOM 2880 O O . GLU A 1 366 ? -7.862 -1.961 22.521 1.00 98.69 366 GLU A O 1
ATOM 2885 N N . LEU A 1 367 ? -6.825 -2.437 20.580 1.00 98.69 367 LEU A N 1
ATOM 2886 C CA . LEU A 1 367 ? -8.016 -2.781 19.815 1.00 98.69 367 LEU A CA 1
ATOM 2887 C C . LEU A 1 367 ? -7.994 -4.280 19.545 1.00 98.69 367 LEU A C 1
ATOM 2889 O O . LEU A 1 367 ? -7.064 -4.756 18.903 1.00 98.69 367 LEU A O 1
ATOM 2893 N N . SER A 1 368 ? -8.988 -5.027 20.025 1.00 98.50 368 SER A N 1
ATOM 2894 C CA . SER A 1 368 ? -9.119 -6.464 19.733 1.00 98.50 368 SER A CA 1
ATOM 2895 C C . SER A 1 368 ? -10.292 -6.705 18.792 1.00 98.50 368 SER A C 1
ATOM 2897 O O . SER A 1 368 ? -11.442 -6.470 19.166 1.00 98.50 368 SER A O 1
ATOM 2899 N N . ALA A 1 369 ? -9.998 -7.171 17.585 1.00 98.00 369 ALA A N 1
ATOM 2900 C CA . ALA A 1 369 ? -10.963 -7.545 16.567 1.00 98.00 369 ALA A CA 1
ATOM 2901 C C . ALA A 1 369 ? -11.529 -8.939 16.874 1.00 98.00 369 ALA A C 1
ATOM 2903 O O . ALA A 1 369 ? -10.811 -9.935 16.855 1.00 98.00 369 ALA A O 1
ATOM 2904 N N . VAL A 1 370 ? -12.827 -9.008 17.157 1.00 97.44 370 VAL A N 1
ATOM 2905 C CA . VAL A 1 370 ? -13.553 -10.247 17.442 1.00 97.44 370 VAL A CA 1
ATOM 2906 C C . VAL A 1 370 ? -14.598 -10.445 16.344 1.00 97.44 370 VAL A C 1
ATOM 2908 O O . VAL A 1 370 ? -15.671 -9.833 16.419 1.00 97.44 370 VAL A O 1
ATOM 2911 N N . PRO A 1 371 ? -14.304 -11.251 15.305 1.00 94.31 371 PRO A N 1
ATOM 2912 C CA . PRO A 1 371 ? -15.275 -11.563 14.264 1.00 94.31 371 PRO A CA 1
ATOM 2913 C C . PRO A 1 371 ? -16.545 -12.143 14.881 1.00 94.31 371 PRO A C 1
ATOM 2915 O O . PRO A 1 371 ? -16.491 -12.957 15.809 1.00 94.31 371 PRO A O 1
ATOM 2918 N N . ARG A 1 372 ? -17.706 -11.733 14.376 1.00 90.00 372 ARG A N 1
ATOM 2919 C CA . ARG A 1 372 ? -18.956 -12.413 14.714 1.00 90.00 372 ARG A CA 1
ATOM 2920 C C . ARG A 1 372 ? -18.979 -13.704 13.904 1.00 90.00 372 ARG A C 1
ATOM 2922 O O . ARG A 1 372 ? -18.939 -13.638 12.680 1.00 90.00 372 ARG A O 1
ATOM 2929 N N . ASN A 1 373 ? -19.017 -14.858 14.575 1.00 64.75 373 ASN A N 1
ATOM 2930 C CA . ASN A 1 373 ? -19.244 -16.133 13.890 1.00 64.75 373 ASN A CA 1
ATOM 2931 C C . ASN A 1 373 ? -20.499 -15.980 13.018 1.00 64.75 373 ASN A C 1
ATOM 2933 O O . ASN A 1 373 ? -21.561 -15.636 13.547 1.00 64.75 373 ASN A O 1
ATOM 2937 N N . THR A 1 374 ? -20.330 -16.155 11.708 1.00 51.62 374 THR A N 1
ATOM 2938 C CA . THR A 1 374 ? -21.418 -16.117 10.726 1.00 51.62 374 THR A CA 1
ATOM 2939 C C . THR A 1 374 ? -22.241 -17.393 10.761 1.00 51.62 374 THR A C 1
ATOM 2941 O O . THR A 1 374 ? -21.674 -18.471 11.063 1.00 51.62 374 THR A O 1
#

Radius of gyration: 22.04 Å; chains: 1; bounding box: 53×43×70 Å

pLDDT: mean 92.88, std 7.77, range [48.66, 98.81]

Foldseek 3Di:
DDDDPVVVVVVLVVLVCVLVVDDPPPDALLNQLVLLQQLLSQLLNCVVVVNVVSNVVSLVSLVRNLVLCVVFVAGQQGPELAVLLSNQLSLLSQLPRSNDPSSNVSSVSSLQSSLQVQLQQDAQLQLAGFDQGQFYPDHFQLQALGSNLLLLCLLANDVSGSHHPDPDDTHNCVNCVCNVSCVVSDGDYDPVSSVSSHHPPAWDKDWGFHSDPWTKIKIWIDHPFKIWIAIATDDDPPPPLDDDPLQDPGGFRTKMWGAFPVRHIKMKTKDAQAGWGWYDDDQKIKIKGFADPSSCVVPPQSNQKIKIKIAQAQPDDWDADQQWTDHGQKIKGKDKPFPRWDWDDDPRIIITMTGHDPPDGMIIIMIGIDGDDD

Secondary structure (DSSP, 8-state):
-PPPHHHHHHHHHHHHHHHHTS-TTTS-TTSTHHHHHHHHHHHHHHHHTT-HHHHHHHHHHHHHHHHHHHTTTS-SSTT-TTHHHHHHHHHHHHHHTS--HHHHHHHHHHHHHHHHHHHHHEETTTTEE---BSS-S-S-TTTB--HHHHHHHHHH-TTT--S--SSS--BTGGGGGGHHHHHHH-----HHHHHHHHS----EEEEEE--SSSEEEEEEEE-SSEEEEEEEEE--TTS-S---STT-TT-BSEEEEEE-TTS-EEEEEEE-SS--EEEEETTEEEEEEE--HHHHHHHGGGGGEEEEEEE--TTS--EE-SSEEEETTEEEEEEESSPPPEEEEETTEEEEEEE--TT-SEEEEEEEEEEPP-

Sequence (374 aa):
DRLPADLIARMDRAIDLAIEGEPPDRCAPHYTNIALMKAALMTWAGKRYDRPDWFAEGERFGQAAYDVFAAHGTFHEYNSPTYYGVNFVALALWRHYATSDQLAAQGTVMEAALWRDVAAFYHAGLGNVAGPYSRTYGMDMGKYGALLGMSVWLAVGRELAPFPREDGMFAHGHDFTFGPPLALVGTEVPADALQHLRSFQGERTIERRLPTEHDRVATAWIGDSVLLGAESLRLKSDIPGVLPNLDSPQYHPVTGHWALPDGDVGWIRLRNRGPVEARAEEGQITIVCPWLAAAEERYGDHHRTYVFEIALDTSHTFSCHADHWDLPGLVIRVNSNLPSPHTTIDEGIVYITYTLPPDQTEARFELSAVPRNT